Protein AF-A0A8J6IR02-F1 (afdb_monomer)

Solvent-accessible surface area (backbone atoms only — not comparable to full-atom values): 12451 Å² total; per-residue (Å²): 134,58,62,33,59,52,47,46,52,53,46,52,56,41,48,51,38,18,57,74,46,37,51,71,42,14,51,55,43,43,55,51,47,52,52,49,40,57,76,76,62,59,85,43,77,50,45,56,53,42,14,52,49,29,27,56,50,39,39,54,50,47,12,50,35,39,74,66,51,42,43,37,67,46,90,85,61,64,89,85,51,65,61,53,58,59,19,60,37,44,50,28,27,52,56,32,47,32,47,76,40,48,45,31,61,30,72,82,40,48,70,58,39,28,53,48,38,19,54,52,51,37,51,49,52,56,53,44,31,76,64,43,71,40,43,72,30,81,63,58,70,58,45,43,50,54,41,16,52,53,32,29,51,48,40,52,49,46,52,54,49,34,61,75,63,51,62,42,76,63,56,36,51,56,45,50,56,42,63,72,34,71,73,51,34,65,70,47,38,63,74,56,34,68,66,44,46,78,66,56,72,80,58,82,85,92,79,86,76,92,78,88,76,79,82,83,80,90,77,87,82,88,87,86,133

InterPro domains:
  IPR021306 Protein of unknown function DUF2878 [PF11086] (5-155)

Nearest PDB structures (foldseek):
  4xu4-assembly1_A  TM=6.824E-01  e=1.356E+00  Mycolicibacterium vanbaalenii PYR-1
  4xu6-assembly1_A  TM=6.537E-01  e=1.015E+00  Mycolicibacterium vanbaalenii PYR-1
  5tj4-assembly5_E  TM=1.989E-01  e=9.792E+00  unclassified

Structure (mmCIF, N/CA/C/O backbone):
data_AF-A0A8J6IR02-F1
#
_entry.id   AF-A0A8J6IR02-F1
#
loop_
_atom_site.group_PDB
_atom_site.id
_atom_site.type_symbol
_atom_site.label_atom_id
_atom_site.label_alt_id
_atom_site.label_comp_id
_atom_site.label_asym_id
_atom_site.label_entity_id
_atom_site.label_seq_id
_atom_site.pdbx_PDB_ins_code
_atom_site.Cartn_x
_atom_site.Cartn_y
_atom_site.Cartn_z
_atom_site.occupancy
_atom_site.B_iso_or_equiv
_atom_site.auth_seq_id
_atom_site.auth_comp_id
_atom_site.auth_asym_id
_atom_site.auth_atom_id
_atom_site.pdbx_PDB_model_num
ATOM 1 N N . MET A 1 1 ? -13.120 15.414 13.620 1.00 56.75 1 MET A N 1
ATOM 2 C CA . MET A 1 1 ? -12.897 14.574 12.420 1.00 56.75 1 MET A CA 1
ATOM 3 C C . MET A 1 1 ? -12.955 13.105 12.824 1.00 56.75 1 MET A C 1
ATOM 5 O O . MET A 1 1 ? -12.508 12.794 13.920 1.00 56.75 1 MET A O 1
ATOM 9 N N . THR A 1 2 ? -13.553 12.211 12.031 1.00 79.19 2 THR A N 1
ATOM 10 C CA . THR A 1 2 ? -13.570 10.773 12.364 1.00 79.19 2 THR A CA 1
ATOM 11 C C . THR A 1 2 ? -12.214 10.142 12.031 1.00 79.19 2 THR A C 1
ATOM 13 O O . THR A 1 2 ? -11.574 10.541 11.059 1.00 79.19 2 THR A O 1
ATOM 16 N N . LYS A 1 3 ? -11.759 9.165 12.830 1.00 80.50 3 LYS A N 1
ATOM 17 C CA . LYS A 1 3 ? -10.467 8.483 12.616 1.00 80.50 3 LYS A CA 1
ATOM 18 C C . LYS A 1 3 ? -10.290 7.899 11.200 1.00 80.50 3 LYS A C 1
ATOM 20 O O . LYS A 1 3 ? -9.205 8.072 10.651 1.00 80.50 3 LYS A O 1
ATOM 25 N N . PRO A 1 4 ? -11.314 7.283 10.567 1.00 81.00 4 PRO A N 1
ATOM 26 C CA . PRO A 1 4 ? -11.197 6.797 9.190 1.00 81.00 4 PRO A CA 1
ATOM 27 C C . PRO A 1 4 ? -10.877 7.904 8.182 1.00 81.00 4 PRO A C 1
ATOM 29 O O . PRO A 1 4 ? -10.016 7.719 7.329 1.00 81.00 4 PRO A O 1
ATOM 32 N N . LEU A 1 5 ? -11.523 9.070 8.311 1.00 80.19 5 LEU A N 1
ATOM 33 C CA . LEU A 1 5 ? -11.291 10.202 7.413 1.00 80.19 5 LEU A CA 1
ATOM 34 C C . LEU A 1 5 ? -9.893 10.798 7.617 1.00 80.19 5 LEU A C 1
ATOM 36 O O . LEU A 1 5 ? -9.198 11.067 6.644 1.00 80.19 5 LEU A O 1
ATOM 40 N N . LEU A 1 6 ? -9.452 10.945 8.872 1.00 85.38 6 LEU A N 1
ATOM 41 C CA . LEU A 1 6 ? -8.094 11.406 9.177 1.00 85.38 6 LEU A CA 1
ATOM 42 C C . LEU A 1 6 ? -7.031 10.451 8.617 1.00 85.38 6 LEU A C 1
ATOM 44 O O . LEU A 1 6 ? -6.082 10.909 7.992 1.00 85.38 6 LEU A O 1
ATOM 48 N N . SER A 1 7 ? -7.209 9.139 8.795 1.00 88.38 7 SER A N 1
ATOM 49 C CA . SER A 1 7 ? -6.309 8.115 8.246 1.00 88.38 7 SER A CA 1
ATOM 50 C C . SER A 1 7 ? -6.213 8.194 6.720 1.00 88.38 7 SER A C 1
ATOM 52 O O . SER A 1 7 ? -5.109 8.162 6.181 1.00 88.38 7 SER A O 1
ATOM 54 N N . ALA A 1 8 ? -7.345 8.379 6.034 1.00 85.12 8 ALA A N 1
ATOM 55 C CA . ALA A 1 8 ? -7.392 8.504 4.581 1.00 85.12 8 ALA A CA 1
ATOM 56 C C . ALA A 1 8 ? -6.6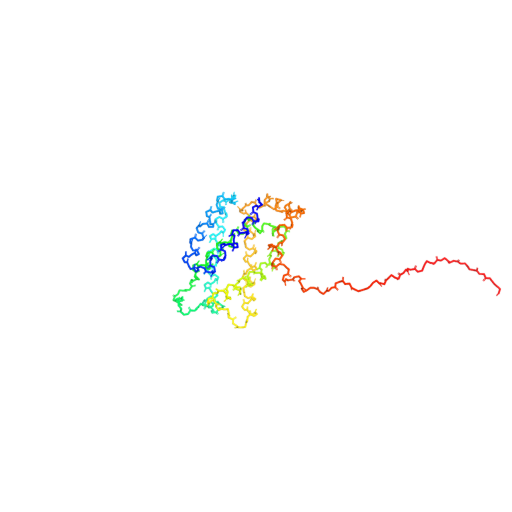98 9.783 4.073 1.00 85.12 8 ALA A C 1
ATOM 58 O O . ALA A 1 8 ? -5.899 9.718 3.141 1.00 85.12 8 ALA A O 1
ATOM 59 N N . ILE A 1 9 ? -6.939 10.931 4.720 1.00 88.12 9 ILE A N 1
ATOM 60 C CA . ILE A 1 9 ? -6.289 12.207 4.373 1.00 88.12 9 ILE A CA 1
ATOM 61 C C . ILE A 1 9 ? -4.777 12.122 4.595 1.00 88.12 9 ILE A C 1
ATOM 63 O O . ILE A 1 9 ? -4.009 12.481 3.705 1.00 88.12 9 ILE A O 1
ATOM 67 N N . LEU A 1 10 ? -4.344 11.622 5.758 1.00 91.06 10 LEU A N 1
ATOM 68 C CA . LEU A 1 10 ? -2.921 11.467 6.059 1.00 91.06 10 LEU A CA 1
ATOM 69 C C . LEU A 1 10 ? -2.240 10.549 5.046 1.00 91.06 10 LEU A C 1
ATOM 71 O O . LEU A 1 10 ? -1.149 10.873 4.589 1.00 91.06 10 LEU A O 1
ATOM 75 N N . PHE A 1 11 ? -2.882 9.436 4.673 1.00 92.19 11 PHE A N 1
ATOM 76 C CA . PHE A 1 11 ? -2.326 8.516 3.685 1.00 92.19 11 PHE A CA 1
ATOM 77 C C . PHE A 1 11 ? -2.209 9.162 2.306 1.00 92.19 11 PHE A C 1
ATOM 79 O O . PHE A 1 11 ? -1.203 8.967 1.643 1.00 92.19 11 PHE A O 1
ATOM 86 N N . GLN A 1 12 ? -3.186 9.961 1.878 1.00 92.62 12 GLN A N 1
ATOM 87 C CA . GLN A 1 12 ? -3.121 10.613 0.571 1.00 92.62 12 GLN A CA 1
ATOM 88 C C . GLN A 1 12 ? -2.021 11.678 0.500 1.00 92.62 12 GLN A C 1
ATOM 90 O O . GLN A 1 12 ? -1.307 11.747 -0.498 1.00 92.62 12 GLN A O 1
ATOM 95 N N . LEU A 1 13 ? -1.848 12.483 1.554 1.00 93.38 13 LEU A N 1
ATOM 96 C CA . LEU A 1 13 ? -0.736 13.438 1.645 1.00 93.38 13 LEU A CA 1
ATOM 97 C C . LEU A 1 13 ? 0.613 12.714 1.645 1.00 93.38 13 LEU A C 1
ATOM 99 O O . LEU A 1 13 ? 1.536 13.108 0.936 1.00 93.38 13 LEU A O 1
ATOM 103 N N . PHE A 1 14 ? 0.701 11.628 2.410 1.00 95.75 14 PHE A N 1
ATOM 104 C CA . PHE 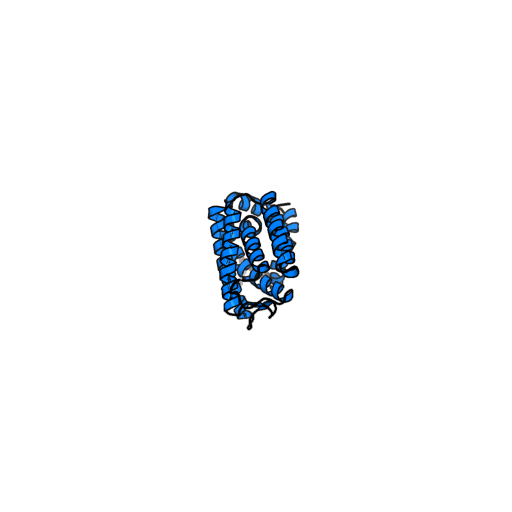A 1 14 ? 1.867 10.759 2.449 1.00 95.75 14 PHE A CA 1
ATOM 105 C C . PHE A 1 14 ? 2.161 10.127 1.079 1.00 95.75 14 PHE A C 1
ATOM 107 O O . PHE A 1 14 ? 3.308 10.135 0.643 1.00 95.75 14 PHE A O 1
ATOM 114 N N . TRP A 1 15 ? 1.134 9.668 0.361 1.00 95.62 15 TRP A N 1
ATOM 115 C CA . TRP A 1 15 ? 1.274 9.086 -0.971 1.00 95.62 15 TRP A CA 1
ATOM 116 C C . TRP A 1 15 ? 1.885 10.081 -1.956 1.00 95.62 15 TRP A C 1
ATOM 118 O O . TRP A 1 15 ? 2.858 9.750 -2.630 1.00 95.62 15 TRP A O 1
ATOM 128 N N . PHE A 1 16 ? 1.384 11.323 -1.984 1.00 93.06 16 PHE A N 1
ATOM 129 C CA . PHE A 1 16 ? 1.956 12.372 -2.832 1.00 93.06 16 PHE A CA 1
ATOM 130 C C . PHE A 1 16 ? 3.411 12.672 -2.468 1.00 93.06 16 PHE A C 1
ATOM 132 O O . PHE A 1 16 ? 4.238 12.817 -3.365 1.00 93.06 16 PHE A O 1
ATOM 139 N N . ALA A 1 17 ? 3.741 12.720 -1.175 1.00 94.94 17 ALA A N 1
ATOM 140 C CA . ALA A 1 17 ? 5.114 12.930 -0.727 1.00 94.94 17 ALA A CA 1
ATOM 141 C C . ALA A 1 17 ? 6.056 11.797 -1.175 1.00 94.94 17 ALA A C 1
ATOM 143 O O . ALA A 1 17 ? 7.180 12.075 -1.584 1.00 94.94 17 ALA A O 1
ATOM 144 N N . CYS A 1 18 ? 5.603 10.538 -1.143 1.00 92.69 18 CYS A N 1
ATOM 145 C CA . CYS A 1 18 ? 6.383 9.400 -1.629 1.00 92.69 18 CYS A CA 1
ATOM 146 C C . CYS A 1 18 ? 6.596 9.441 -3.143 1.00 92.69 18 CYS A C 1
ATOM 148 O O . CYS A 1 18 ? 7.724 9.292 -3.600 1.00 92.69 18 CYS A O 1
ATOM 150 N N . VAL A 1 19 ? 5.521 9.646 -3.907 1.00 91.00 19 VAL A N 1
ATOM 151 C CA . VAL A 1 19 ? 5.556 9.581 -5.374 1.00 91.00 19 VAL A CA 1
ATOM 152 C C . VAL A 1 19 ? 6.329 10.757 -5.966 1.00 91.00 19 VAL A C 1
ATOM 154 O O . VAL A 1 19 ? 7.148 10.558 -6.852 1.00 91.00 19 VAL A O 1
ATOM 157 N N . LEU A 1 20 ? 6.116 11.976 -5.464 1.00 92.06 20 LEU A N 1
ATOM 158 C CA . LEU A 1 20 ? 6.739 13.181 -6.025 1.00 92.06 20 LEU A CA 1
ATOM 159 C C . LEU A 1 20 ? 8.114 13.494 -5.421 1.00 92.06 20 LEU A C 1
ATOM 161 O O . LEU A 1 20 ? 8.894 14.227 -6.021 1.00 92.06 20 LEU A O 1
ATOM 165 N N . GLY A 1 21 ? 8.399 12.996 -4.216 1.00 90.75 21 GLY A N 1
ATOM 166 C CA . GLY A 1 21 ? 9.602 13.353 -3.462 1.00 90.75 21 GLY A CA 1
ATOM 167 C C . GLY A 1 21 ? 10.742 12.330 -3.522 1.00 90.75 21 GLY A C 1
ATOM 168 O O . GLY A 1 21 ? 11.836 12.613 -3.028 1.00 90.75 21 GLY A O 1
ATOM 169 N N . GLY A 1 22 ? 10.512 11.142 -4.089 1.00 89.75 22 GLY A N 1
ATOM 170 C CA . GLY A 1 22 ? 11.514 10.076 -4.168 1.00 89.75 22 GLY A CA 1
ATOM 171 C C . GLY A 1 22 ? 11.956 9.533 -2.799 1.00 89.75 22 GLY A C 1
ATOM 172 O O . GLY A 1 22 ? 11.324 9.771 -1.768 1.00 89.75 22 GLY A O 1
ATOM 173 N N . ASN A 1 23 ? 13.065 8.784 -2.772 1.00 92.31 23 ASN A N 1
ATOM 174 C CA . ASN A 1 23 ? 13.473 7.970 -1.615 1.00 92.31 23 ASN A CA 1
ATOM 175 C C . ASN A 1 23 ? 13.700 8.773 -0.316 1.00 92.31 23 ASN A C 1
ATOM 177 O O . ASN A 1 23 ? 13.251 8.360 0.754 1.00 92.31 23 ASN A O 1
ATOM 181 N N . GLN A 1 24 ? 14.382 9.921 -0.388 1.00 93.62 24 GLN A N 1
ATOM 182 C CA . GLN A 1 24 ? 14.730 10.707 0.804 1.00 93.62 24 GLN A CA 1
ATOM 183 C C . GLN A 1 24 ? 13.500 11.365 1.438 1.00 93.62 24 GLN A C 1
ATOM 185 O O . GLN A 1 24 ? 13.288 11.261 2.648 1.00 93.62 24 GLN A O 1
ATOM 190 N N . VAL A 1 25 ? 12.660 12.008 0.620 1.00 96.00 25 VAL A N 1
ATOM 191 C CA . VAL A 1 25 ? 11.425 12.644 1.095 1.00 96.00 25 VAL A CA 1
ATOM 192 C C . VAL A 1 25 ? 10.447 11.586 1.588 1.00 96.00 25 VAL A C 1
ATOM 194 O O . VAL A 1 25 ? 9.837 11.780 2.636 1.00 96.00 25 VAL A O 1
ATOM 197 N N . ALA A 1 26 ? 10.342 10.445 0.899 1.00 95.38 26 ALA A N 1
ATOM 198 C CA . ALA A 1 26 ? 9.489 9.342 1.318 1.00 95.38 26 ALA A CA 1
ATOM 199 C C . ALA A 1 26 ? 9.845 8.823 2.714 1.00 95.38 26 ALA A C 1
ATOM 201 O O . ALA A 1 26 ? 8.942 8.600 3.514 1.00 95.38 26 ALA A O 1
ATOM 202 N N . LEU A 1 27 ? 11.134 8.683 3.043 1.00 96.12 27 LEU A N 1
ATOM 203 C CA . LEU A 1 27 ? 11.565 8.273 4.382 1.00 96.12 27 LEU A CA 1
ATOM 204 C C . LEU A 1 27 ? 11.128 9.262 5.462 1.00 96.12 27 LEU A C 1
ATOM 206 O O . LEU A 1 27 ? 10.545 8.862 6.471 1.00 96.12 27 LEU A O 1
ATOM 210 N N . VAL A 1 28 ? 11.387 10.554 5.252 1.00 97.75 28 VAL A N 1
ATOM 211 C CA . VAL A 1 28 ? 10.992 11.602 6.205 1.00 97.75 28 VAL A CA 1
ATOM 212 C C . VAL A 1 28 ? 9.470 11.634 6.347 1.00 97.75 28 VAL A C 1
ATOM 214 O O . VAL A 1 28 ? 8.948 11.622 7.463 1.00 97.75 28 VAL 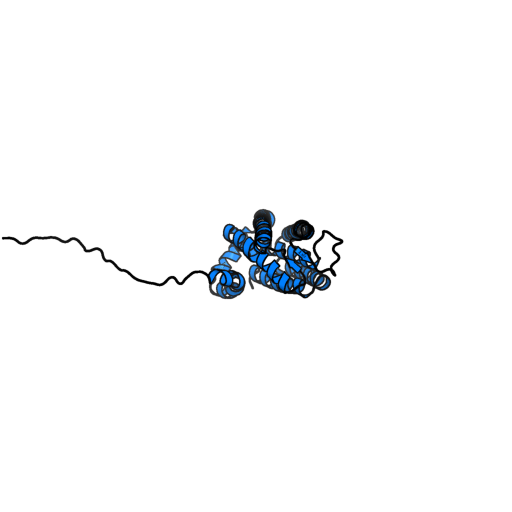A O 1
ATOM 217 N N . ALA A 1 29 ? 8.752 11.596 5.224 1.00 97.25 29 ALA A N 1
ATOM 218 C CA . ALA A 1 29 ? 7.298 11.549 5.192 1.00 97.25 29 ALA A CA 1
ATOM 219 C C . ALA A 1 29 ? 6.758 10.300 5.899 1.00 97.25 29 ALA A C 1
ATOM 221 O O . ALA A 1 29 ? 5.770 10.404 6.619 1.00 97.25 29 ALA A O 1
ATOM 222 N N . PHE A 1 30 ? 7.417 9.147 5.768 1.00 97.50 30 PHE A N 1
ATOM 223 C CA . PHE A 1 30 ? 7.016 7.901 6.414 1.00 97.50 30 PHE A CA 1
ATOM 224 C C . PHE A 1 30 ? 7.208 7.954 7.930 1.00 97.50 30 PHE A C 1
ATOM 226 O O . PHE A 1 30 ? 6.311 7.562 8.672 1.00 97.50 30 PHE A O 1
ATOM 233 N N . VAL A 1 31 ? 8.322 8.508 8.414 1.00 97.44 31 VAL A N 1
ATOM 234 C CA . VAL A 1 31 ? 8.547 8.712 9.856 1.00 97.44 31 VAL A CA 1
ATOM 235 C C . VAL A 1 31 ? 7.508 9.671 10.439 1.00 97.44 31 VAL A C 1
ATOM 237 O O . VAL A 1 31 ? 6.922 9.385 11.488 1.00 97.44 31 VAL A O 1
ATOM 240 N N . ILE A 1 32 ? 7.226 10.782 9.750 1.00 97.56 32 ILE A N 1
ATOM 241 C CA . ILE A 1 32 ? 6.174 11.727 10.149 1.00 97.56 32 ILE A CA 1
ATOM 242 C C . ILE A 1 32 ? 4.814 11.023 10.150 1.00 97.56 32 ILE A C 1
ATOM 244 O O . ILE A 1 32 ? 4.081 11.104 11.135 1.00 97.56 32 ILE A O 1
ATOM 248 N N . TYR A 1 33 ? 4.499 10.285 9.086 1.00 97.12 33 TYR A N 1
ATOM 249 C CA . TYR A 1 33 ? 3.254 9.545 8.935 1.00 97.12 33 TYR A CA 1
ATOM 250 C C . TYR A 1 33 ? 3.051 8.534 10.065 1.00 97.12 33 TYR A C 1
ATOM 252 O O . TYR A 1 33 ? 2.013 8.566 10.721 1.00 97.12 33 TYR A O 1
ATOM 260 N N . LEU A 1 34 ? 4.045 7.692 10.359 1.00 96.38 34 LEU A N 1
ATOM 261 C CA . LEU A 1 34 ? 3.977 6.721 11.451 1.00 96.38 34 LEU A CA 1
ATOM 262 C C . LEU A 1 34 ? 3.865 7.400 12.817 1.00 96.38 34 LEU A C 1
ATOM 264 O O . LEU A 1 34 ? 3.125 6.921 13.674 1.00 96.38 34 LEU A O 1
ATOM 268 N N . THR A 1 35 ? 4.540 8.533 13.022 1.00 96.56 35 THR A N 1
ATOM 269 C CA . THR A 1 35 ? 4.430 9.305 14.268 1.00 96.56 35 THR A CA 1
ATOM 270 C C . THR A 1 35 ? 3.018 9.862 14.448 1.00 96.56 35 THR A C 1
ATOM 272 O O . THR A 1 35 ? 2.450 9.775 15.539 1.00 96.56 35 THR A O 1
ATOM 275 N N . LEU A 1 36 ? 2.420 10.405 13.385 1.00 95.50 36 LEU A N 1
ATOM 276 C CA . LEU A 1 36 ? 1.041 10.892 13.397 1.00 95.50 36 LEU A CA 1
ATOM 277 C C . LEU A 1 36 ? 0.043 9.742 13.562 1.00 95.50 36 LEU A C 1
ATOM 279 O O . LEU A 1 36 ? -0.889 9.862 14.356 1.00 95.50 36 LEU A O 1
ATOM 283 N N . HIS A 1 37 ? 0.256 8.616 12.878 1.00 93.62 37 HIS A N 1
ATOM 284 C CA . HIS A 1 37 ? -0.559 7.410 13.020 1.00 93.62 37 HIS A CA 1
ATOM 285 C C . HIS A 1 37 ? -0.535 6.907 14.462 1.00 93.62 37 HIS A C 1
ATOM 287 O O . HIS A 1 37 ? -1.588 6.713 15.068 1.00 93.62 37 HIS A O 1
ATOM 293 N N . TRP A 1 38 ? 0.654 6.798 15.056 1.00 93.75 38 TRP A N 1
ATOM 294 C CA . TRP A 1 38 ? 0.830 6.384 16.443 1.00 93.75 38 TRP A CA 1
ATOM 295 C C . TRP A 1 38 ? 0.102 7.304 17.426 1.00 93.75 38 TRP A C 1
ATOM 297 O O . TRP A 1 38 ? -0.645 6.829 18.278 1.00 93.75 38 TRP A O 1
ATOM 307 N N . ARG A 1 39 ? 0.300 8.622 17.301 1.00 93.81 39 ARG A N 1
ATOM 308 C CA . ARG A 1 39 ? -0.226 9.602 18.262 1.00 93.81 39 ARG A CA 1
ATOM 309 C C . ARG A 1 39 ? -1.724 9.853 18.121 1.00 93.81 39 ARG A C 1
ATOM 311 O O . ARG A 1 39 ? -2.385 10.112 19.122 1.00 93.81 39 ARG A O 1
ATOM 318 N N . LEU A 1 40 ? -2.253 9.840 16.898 1.00 90.81 40 LEU A N 1
ATOM 319 C CA . LEU A 1 40 ? -3.609 10.326 16.614 1.00 90.81 40 LEU A CA 1
ATOM 320 C C . LEU A 1 40 ? -4.611 9.205 16.329 1.00 90.81 40 LEU A C 1
ATOM 322 O O . LEU A 1 40 ? -5.815 9.378 16.543 1.00 90.81 40 LEU A O 1
ATOM 326 N N . LEU A 1 41 ? -4.144 8.071 15.811 1.00 87.62 41 LEU A N 1
ATOM 327 C CA . LEU A 1 41 ? -5.014 7.043 15.250 1.00 87.62 41 LEU A CA 1
ATOM 328 C C . LEU A 1 41 ? -4.970 5.748 16.055 1.00 87.62 41 LEU A C 1
ATOM 330 O O . LEU A 1 41 ? -6.041 5.255 16.438 1.00 87.62 41 LEU A O 1
ATOM 334 N N . MET A 1 42 ? -3.759 5.284 16.367 1.00 87.38 42 MET A N 1
ATOM 335 C CA . MET A 1 42 ? -3.471 3.943 16.860 1.00 87.38 42 MET A CA 1
ATOM 336 C C . MET A 1 42 ? -4.297 3.558 18.089 1.00 87.38 42 MET A C 1
ATOM 338 O O . MET A 1 42 ? -4.479 4.327 19.035 1.00 87.38 42 MET A O 1
ATOM 342 N N . GLN A 1 43 ? -4.819 2.338 18.061 1.00 84.31 43 GLN A N 1
ATOM 343 C CA . GLN A 1 43 ? -5.600 1.725 19.136 1.00 84.31 43 GLN A CA 1
ATOM 344 C C . GLN A 1 43 ? -5.030 0.381 19.576 1.00 84.31 43 GLN A C 1
ATOM 346 O O . GLN A 1 43 ? -5.311 -0.063 20.688 1.00 84.31 43 GLN A O 1
ATOM 351 N N . SER A 1 44 ? -4.233 -0.267 18.727 1.00 87.19 44 SER A N 1
ATOM 352 C CA . SER A 1 44 ? -3.574 -1.530 19.035 1.00 87.19 44 SER A CA 1
ATOM 353 C C . SER A 1 44 ? -2.123 -1.514 18.568 1.00 87.19 44 SER A C 1
ATOM 355 O O . SER A 1 44 ? -1.814 -1.039 17.479 1.00 87.19 44 SER A O 1
ATOM 357 N N . SER A 1 45 ? -1.220 -2.105 19.350 1.00 89.75 45 SER A N 1
ATOM 358 C CA . SER A 1 45 ? 0.161 -2.349 18.914 1.00 89.75 45 SER A CA 1
ATOM 359 C C . SER A 1 45 ? 0.242 -3.320 17.729 1.00 89.75 45 SER A C 1
ATOM 361 O O . SER A 1 45 ? 1.197 -3.268 16.957 1.00 89.75 45 SER A O 1
ATOM 363 N N . ASN A 1 46 ? -0.787 -4.153 17.521 1.00 92.44 46 ASN A N 1
ATOM 364 C CA . ASN A 1 46 ? -0.872 -5.056 16.370 1.00 92.44 46 ASN A CA 1
ATOM 365 C C . ASN A 1 46 ? -1.011 -4.314 15.032 1.00 92.44 46 ASN A C 1
ATOM 367 O O . ASN A 1 46 ? -0.825 -4.925 13.982 1.00 92.44 46 ASN A O 1
ATOM 371 N N . GLU A 1 47 ? -1.313 -3.015 15.045 1.00 94.00 47 GLU A N 1
ATOM 372 C CA . GLU A 1 47 ? -1.305 -2.195 13.835 1.00 94.00 47 GLU A CA 1
ATOM 373 C C . GLU A 1 47 ? 0.104 -2.069 13.254 1.00 94.00 47 GLU A C 1
ATOM 375 O O . GLU A 1 47 ? 0.280 -2.236 12.051 1.00 94.00 47 GLU A O 1
ATOM 380 N N . PHE A 1 48 ? 1.123 -1.878 14.100 1.00 95.12 48 PHE A N 1
ATOM 381 C CA . PHE A 1 48 ? 2.512 -1.867 13.641 1.00 95.12 48 PHE A CA 1
ATOM 382 C C . PHE A 1 48 ? 2.947 -3.222 13.099 1.00 95.12 48 PHE A C 1
ATOM 384 O O . PHE A 1 48 ? 3.667 -3.275 12.109 1.00 95.12 48 PHE A O 1
ATOM 391 N N . LEU A 1 49 ? 2.465 -4.318 13.690 1.00 96.19 49 LEU A N 1
ATOM 392 C CA . LEU A 1 49 ? 2.718 -5.647 13.143 1.00 96.19 49 LEU A CA 1
ATOM 393 C C . LEU A 1 49 ? 2.128 -5.785 11.731 1.00 96.19 49 LEU A C 1
ATOM 395 O O . LEU A 1 49 ? 2.804 -6.296 10.844 1.00 96.19 49 LEU A O 1
ATOM 399 N N . LEU A 1 50 ? 0.908 -5.290 11.493 1.00 95.94 50 LEU A N 1
ATOM 400 C CA . LEU A 1 50 ? 0.305 -5.305 10.158 1.00 95.94 50 LEU A CA 1
ATOM 401 C C . LEU A 1 50 ? 1.080 -4.435 9.161 1.00 95.94 50 LEU A C 1
ATOM 403 O O . LEU A 1 50 ? 1.331 -4.878 8.044 1.00 95.94 50 LEU A O 1
ATOM 407 N N . ILE A 1 51 ? 1.490 -3.232 9.570 1.00 97.12 51 ILE A N 1
ATOM 408 C CA . ILE A 1 51 ? 2.318 -2.327 8.759 1.00 97.12 51 ILE A CA 1
ATOM 409 C C . ILE A 1 51 ? 3.624 -3.022 8.358 1.00 97.12 51 ILE A C 1
ATOM 411 O O . ILE A 1 51 ? 3.948 -3.079 7.174 1.00 97.12 51 ILE A O 1
ATOM 415 N N . SER A 1 52 ? 4.338 -3.621 9.314 1.00 97.31 52 SER A N 1
ATOM 416 C CA . SER A 1 52 ? 5.587 -4.341 9.049 1.00 97.31 52 SER A CA 1
ATOM 417 C C . SER A 1 52 ? 5.387 -5.547 8.130 1.00 97.31 52 SER A C 1
ATOM 419 O O . SER A 1 52 ? 6.203 -5.780 7.242 1.00 97.31 52 SER A O 1
ATOM 421 N N . LEU A 1 53 ? 4.289 -6.295 8.292 1.00 97.62 53 LEU A N 1
ATOM 422 C CA . LEU A 1 53 ? 3.949 -7.410 7.403 1.00 97.62 53 LEU A CA 1
ATOM 423 C C . LEU A 1 53 ? 3.664 -6.937 5.975 1.00 97.62 53 LEU A C 1
ATOM 425 O O . LEU A 1 53 ? 4.072 -7.606 5.028 1.00 97.62 53 LEU A O 1
ATOM 429 N N . PHE A 1 54 ? 3.004 -5.790 5.807 1.00 97.94 54 PHE A N 1
ATOM 430 C CA . PHE A 1 54 ? 2.783 -5.191 4.492 1.00 97.94 54 PHE A CA 1
ATOM 431 C C . PHE A 1 54 ? 4.089 -4.738 3.843 1.00 97.94 54 PHE A C 1
ATOM 433 O O . PHE A 1 54 ? 4.278 -5.011 2.667 1.00 97.94 54 PHE A O 1
ATOM 440 N N . ILE A 1 55 ? 5.009 -4.122 4.591 1.00 97.50 55 ILE A N 1
ATOM 441 C CA . ILE A 1 55 ? 6.335 -3.744 4.069 1.00 97.50 55 ILE A CA 1
ATOM 442 C C . ILE A 1 55 ? 7.109 -4.986 3.623 1.00 97.50 55 ILE A C 1
ATOM 444 O O . ILE A 1 55 ? 7.627 -5.018 2.511 1.00 97.50 55 ILE A O 1
ATOM 448 N N . ALA A 1 56 ? 7.160 -6.026 4.461 1.00 96.81 56 ALA A N 1
ATOM 449 C CA . ALA A 1 56 ? 7.870 -7.262 4.142 1.00 96.81 56 ALA A CA 1
ATOM 450 C C . ALA A 1 56 ? 7.263 -7.973 2.922 1.00 96.81 56 ALA A C 1
ATOM 452 O O . ALA A 1 56 ? 7.985 -8.397 2.024 1.00 96.81 56 ALA A O 1
ATOM 453 N N . THR A 1 57 ? 5.933 -8.068 2.867 1.00 96.38 57 THR A N 1
ATOM 454 C CA . THR A 1 57 ? 5.231 -8.674 1.728 1.00 96.38 57 THR A CA 1
ATOM 455 C C . THR A 1 57 ? 5.415 -7.834 0.469 1.00 96.38 57 THR A C 1
ATOM 457 O O . THR A 1 57 ? 5.676 -8.391 -0.588 1.00 96.38 57 THR A O 1
ATOM 460 N N . GLY A 1 58 ? 5.355 -6.508 0.584 1.00 95.56 58 GLY A N 1
ATOM 461 C CA . GLY A 1 58 ? 5.582 -5.578 -0.515 1.00 95.56 58 GLY A CA 1
ATOM 462 C C . GLY A 1 58 ? 6.983 -5.669 -1.098 1.00 95.56 58 GLY A C 1
ATOM 463 O O . GLY A 1 58 ? 7.129 -5.725 -2.312 1.00 95.56 58 GLY A O 1
ATOM 464 N N . ALA A 1 59 ? 8.004 -5.792 -0.247 1.00 94.88 59 ALA A N 1
ATOM 465 C CA . ALA A 1 59 ? 9.380 -6.017 -0.684 1.00 94.88 59 ALA A CA 1
ATOM 466 C C . ALA A 1 59 ? 9.514 -7.278 -1.547 1.00 94.88 59 ALA A C 1
ATOM 468 O O . ALA A 1 59 ? 10.183 -7.253 -2.576 1.00 94.88 59 ALA A O 1
ATOM 469 N N . LEU A 1 60 ? 8.850 -8.367 -1.147 1.00 94.88 60 LEU A N 1
ATOM 470 C CA . LEU A 1 60 ? 8.846 -9.617 -1.905 1.00 94.88 60 LEU A CA 1
ATOM 471 C C . LEU A 1 60 ? 8.029 -9.497 -3.195 1.00 94.88 60 LEU A C 1
ATOM 473 O O . LEU A 1 60 ? 8.494 -9.904 -4.254 1.00 94.88 60 LEU A O 1
ATOM 477 N N . VAL A 1 61 ? 6.817 -8.951 -3.109 1.00 95.62 61 VAL A N 1
ATOM 478 C CA . VAL A 1 61 ? 5.885 -8.838 -4.235 1.00 95.62 61 VAL A CA 1
ATOM 479 C C . VAL A 1 61 ? 6.442 -7.913 -5.304 1.00 95.62 61 VAL A C 1
ATOM 481 O O . VAL A 1 61 ? 6.631 -8.356 -6.434 1.00 95.62 61 VAL A O 1
ATOM 484 N N . ASP A 1 62 ? 6.746 -6.661 -4.963 1.00 93.81 62 ASP A N 1
ATOM 485 C CA . ASP A 1 62 ? 7.260 -5.710 -5.944 1.00 93.81 62 ASP A CA 1
ATOM 486 C C . ASP A 1 62 ? 8.658 -6.121 -6.404 1.00 93.81 62 ASP A C 1
ATOM 488 O O . ASP A 1 62 ? 8.957 -5.980 -7.581 1.00 93.81 62 ASP A O 1
ATOM 492 N N . GLY A 1 63 ? 9.477 -6.734 -5.543 1.00 92.19 63 GLY A N 1
ATOM 493 C CA . GLY A 1 63 ? 10.756 -7.303 -5.969 1.00 92.19 63 GLY A CA 1
ATOM 494 C C . GLY A 1 63 ? 10.605 -8.389 -7.039 1.00 92.19 63 GLY A C 1
ATOM 495 O O . GLY A 1 63 ? 11.346 -8.404 -8.020 1.00 92.19 63 GLY A O 1
ATOM 496 N N . VAL A 1 64 ? 9.597 -9.262 -6.919 1.00 93.12 64 VAL A N 1
ATOM 497 C CA . VAL A 1 64 ? 9.261 -10.242 -7.966 1.00 93.12 64 VAL A CA 1
ATOM 498 C C . VAL A 1 64 ? 8.717 -9.557 -9.219 1.00 93.12 64 VAL A C 1
ATOM 500 O O . VAL A 1 64 ? 9.093 -9.953 -10.319 1.00 93.12 64 VAL A O 1
ATOM 503 N N . LEU A 1 65 ? 7.856 -8.546 -9.087 1.00 93.69 65 LEU A N 1
ATOM 504 C CA . LEU A 1 65 ? 7.322 -7.810 -10.239 1.00 93.69 65 LEU A CA 1
ATOM 505 C C . LEU A 1 65 ? 8.429 -7.081 -11.009 1.00 93.69 65 LEU A C 1
ATOM 507 O O . LEU A 1 65 ? 8.417 -7.097 -12.237 1.00 93.69 65 LEU A O 1
ATOM 511 N N . ILE A 1 66 ? 9.407 -6.518 -10.302 1.00 91.50 66 ILE A N 1
ATOM 512 C CA . ILE A 1 66 ? 10.591 -5.870 -10.874 1.00 91.50 66 ILE A CA 1
ATOM 513 C C . ILE A 1 66 ? 11.499 -6.898 -11.540 1.00 91.50 66 ILE A C 1
ATOM 515 O O . ILE A 1 66 ? 11.879 -6.727 -12.690 1.00 91.50 66 ILE A O 1
ATOM 519 N N . ALA A 1 67 ? 11.790 -8.015 -10.870 1.00 89.75 67 ALA A N 1
ATOM 520 C CA . ALA A 1 67 ? 12.619 -9.083 -11.432 1.00 89.75 67 ALA A CA 1
ATOM 521 C C . ALA A 1 67 ? 11.993 -9.774 -12.659 1.00 89.75 67 ALA A C 1
ATOM 523 O O . ALA A 1 67 ? 12.672 -10.515 -13.368 1.00 89.75 67 ALA A O 1
ATOM 524 N N . ARG A 1 68 ? 10.688 -9.588 -12.883 1.00 91.31 68 ARG A N 1
ATOM 525 C CA . ARG A 1 68 ? 9.949 -10.064 -14.060 1.00 91.31 68 ARG A CA 1
ATOM 526 C C . ARG A 1 68 ? 9.652 -8.951 -15.064 1.00 91.31 68 ARG A C 1
ATOM 528 O O . ARG A 1 68 ? 8.843 -9.177 -15.958 1.00 91.31 68 ARG A O 1
ATOM 535 N N . ASP A 1 69 ? 10.259 -7.778 -14.885 1.00 90.12 69 ASP A N 1
ATOM 536 C CA . ASP A 1 69 ? 10.087 -6.580 -15.709 1.00 90.12 69 ASP A CA 1
ATOM 537 C C . ASP A 1 69 ? 8.628 -6.107 -15.841 1.00 90.12 69 ASP A C 1
ATOM 539 O O . ASP A 1 69 ? 8.308 -5.332 -16.735 1.00 90.12 69 ASP A O 1
ATOM 543 N N . VAL A 1 70 ? 7.727 -6.528 -14.940 1.00 92.50 70 VAL A N 1
ATOM 544 C CA . VAL A 1 70 ? 6.330 -6.053 -14.898 1.00 92.50 70 VAL A CA 1
ATOM 545 C C . VAL A 1 70 ? 6.285 -4.587 -14.462 1.00 92.50 70 VAL A C 1
ATOM 547 O O . VAL A 1 70 ? 5.465 -3.812 -14.960 1.00 92.50 70 VAL A O 1
ATOM 550 N N . ILE A 1 71 ? 7.174 -4.215 -13.537 1.00 91.25 71 ILE A N 1
ATOM 551 C CA . ILE A 1 71 ? 7.425 -2.838 -13.107 1.00 91.25 71 ILE A CA 1
ATOM 552 C C . ILE A 1 71 ? 8.897 -2.534 -13.384 1.00 91.25 71 ILE A C 1
ATOM 554 O O . ILE A 1 71 ? 9.781 -3.121 -12.767 1.00 91.25 71 ILE A O 1
ATOM 558 N N . GLY A 1 72 ? 9.150 -1.611 -14.303 1.00 87.50 72 GLY A N 1
ATOM 559 C CA . GLY A 1 72 ? 10.478 -1.126 -14.652 1.00 87.50 72 GLY A CA 1
ATOM 560 C C . GLY A 1 72 ? 10.788 0.217 -13.997 1.00 87.50 72 GLY A C 1
ATOM 561 O O . GLY A 1 72 ? 9.903 1.049 -13.795 1.00 87.50 72 GLY A O 1
ATOM 562 N N . PHE A 1 73 ? 12.067 0.437 -13.716 1.00 83.06 73 PHE A N 1
ATOM 563 C CA . PHE A 1 73 ? 12.611 1.719 -13.274 1.00 83.06 73 PHE A CA 1
ATOM 564 C C . PHE A 1 73 ? 13.651 2.194 -14.290 1.00 83.06 73 PHE A C 1
ATOM 566 O O . PHE A 1 73 ? 14.347 1.375 -14.896 1.00 83.06 73 PHE A O 1
ATOM 573 N N . GLY A 1 74 ? 13.742 3.509 -14.507 1.00 69.06 74 GLY A N 1
ATOM 574 C CA . GLY A 1 74 ? 14.741 4.096 -15.402 1.00 69.06 74 GLY A CA 1
ATOM 575 C C . GLY A 1 74 ? 16.185 3.738 -15.014 1.00 69.06 74 GLY A C 1
ATOM 576 O O . GLY A 1 74 ? 16.473 3.402 -13.866 1.00 69.06 74 GLY A O 1
ATOM 577 N N . ALA A 1 75 ? 17.111 3.852 -15.975 1.00 56.97 75 ALA A N 1
ATOM 578 C CA . ALA A 1 75 ? 18.515 3.420 -15.862 1.00 56.97 75 ALA A CA 1
ATOM 579 C C . ALA A 1 75 ? 19.314 4.032 -14.685 1.00 56.97 75 ALA A C 1
ATOM 581 O O . ALA A 1 75 ? 20.394 3.547 -14.350 1.00 56.97 75 ALA A O 1
ATOM 582 N N . THR A 1 76 ? 18.806 5.098 -14.067 1.00 53.31 76 THR A N 1
ATOM 583 C CA . THR A 1 76 ? 19.406 5.820 -12.937 1.00 53.31 76 THR A CA 1
ATOM 584 C C . THR A 1 76 ? 19.161 5.164 -11.575 1.00 53.31 76 THR A C 1
ATOM 586 O O . THR A 1 76 ? 19.980 5.335 -10.673 1.00 53.31 76 THR A O 1
ATOM 589 N N . GLU A 1 77 ? 18.093 4.382 -11.409 1.00 57.94 77 GLU A N 1
ATOM 590 C CA . GLU A 1 77 ? 17.828 3.613 -10.187 1.00 57.94 77 GLU A CA 1
ATOM 591 C C . GLU A 1 77 ? 18.388 2.202 -10.405 1.00 57.94 77 GLU A C 1
ATOM 593 O O . GLU A 1 77 ? 17.727 1.328 -10.957 1.00 57.94 77 GLU A O 1
ATOM 598 N N . SER A 1 78 ? 19.668 2.021 -10.062 1.00 46.47 78 SER A N 1
ATOM 599 C CA . SER A 1 78 ? 20.480 0.818 -10.297 1.00 46.47 78 SER A CA 1
ATOM 600 C C . SER A 1 78 ? 19.675 -0.491 -10.355 1.00 46.47 78 SER A C 1
ATOM 602 O O . SER A 1 78 ? 19.136 -0.919 -9.344 1.00 46.47 78 SER A O 1
ATOM 604 N N . GLN A 1 79 ? 19.688 -1.191 -11.493 1.00 51.12 79 GLN A N 1
ATOM 605 C CA . GLN A 1 79 ? 19.093 -2.531 -11.684 1.00 51.12 79 GLN A CA 1
ATOM 606 C C . GLN A 1 79 ? 19.780 -3.653 -10.867 1.00 5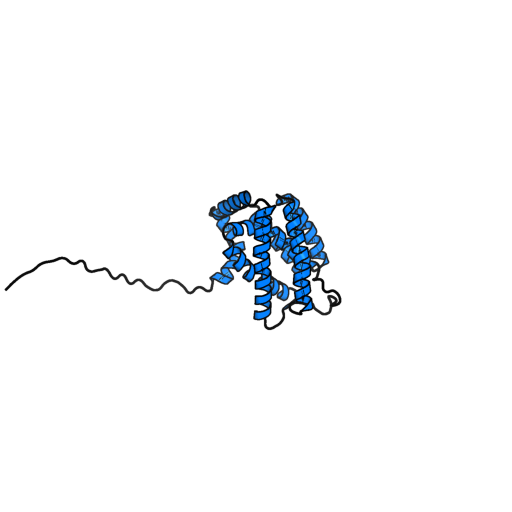1.12 79 GLN A C 1
ATOM 608 O O . GLN A 1 79 ? 19.501 -4.834 -11.052 1.00 51.12 79 GLN A O 1
ATOM 613 N N . PHE A 1 80 ? 20.718 -3.307 -9.980 1.00 49.62 80 PHE A N 1
ATOM 614 C CA . PHE A 1 80 ? 21.563 -4.259 -9.255 1.00 49.62 80 PHE A CA 1
ATOM 615 C C . PHE A 1 80 ? 20.901 -4.881 -8.019 1.00 49.62 80 PHE A C 1
ATOM 617 O O . PHE A 1 80 ? 21.464 -5.801 -7.428 1.00 49.62 80 PHE A O 1
ATOM 624 N N . TRP A 1 81 ? 19.719 -4.413 -7.616 1.00 54.53 81 TRP A N 1
ATOM 625 C CA . TRP A 1 81 ? 19.034 -4.893 -6.420 1.00 54.53 81 TRP A CA 1
ATOM 626 C C . TRP A 1 81 ? 17.597 -5.300 -6.763 1.00 54.53 81 TRP A C 1
ATOM 628 O O . TRP A 1 81 ? 16.819 -4.527 -7.301 1.00 54.53 81 TRP A O 1
ATOM 638 N N . VAL A 1 82 ? 17.242 -6.543 -6.427 1.00 64.94 82 VAL A N 1
ATOM 639 C CA . VAL A 1 82 ? 15.892 -7.133 -6.590 1.00 64.94 82 VAL A CA 1
ATOM 640 C C . VAL A 1 82 ? 14.856 -6.474 -5.662 1.00 64.94 82 VAL A C 1
ATOM 642 O O . VAL A 1 82 ? 13.687 -6.835 -5.645 1.00 64.94 82 VAL A O 1
ATOM 645 N N . LEU A 1 83 ? 15.275 -5.525 -4.836 1.00 80.50 83 LEU A N 1
ATOM 646 C CA . LEU A 1 83 ? 14.426 -4.876 -3.853 1.00 80.50 83 LEU A CA 1
ATOM 647 C C . LEU A 1 83 ? 13.808 -3.606 -4.481 1.00 80.50 83 LEU A C 1
ATOM 649 O O . LEU A 1 83 ? 14.478 -2.899 -5.229 1.00 80.50 83 LEU A O 1
ATOM 653 N N . PRO A 1 84 ? 12.527 -3.315 -4.209 1.00 87.56 84 PRO A N 1
ATOM 654 C CA . PRO A 1 84 ? 11.847 -2.135 -4.740 1.00 87.56 84 PRO A CA 1
ATOM 655 C C . PRO A 1 84 ? 12.322 -0.849 -4.052 1.00 87.56 84 PRO A C 1
ATOM 657 O O . PRO A 1 84 ? 12.619 -0.895 -2.852 1.00 87.56 84 PRO A O 1
ATOM 660 N N . PRO A 1 85 ? 12.322 0.308 -4.754 1.00 90.38 85 PRO A N 1
ATOM 661 C CA . PRO A 1 85 ? 12.765 1.588 -4.207 1.00 90.38 85 PRO A CA 1
ATOM 662 C C . PRO A 1 85 ? 12.067 1.915 -2.896 1.00 90.38 85 PRO A C 1
ATOM 664 O O . PRO A 1 85 ? 10.905 1.581 -2.654 1.00 90.38 85 PRO A O 1
ATOM 667 N N . LEU A 1 86 ? 12.803 2.601 -2.032 1.00 92.25 86 LEU A N 1
ATOM 668 C CA . LEU A 1 86 ? 12.387 2.838 -0.660 1.00 92.25 86 LEU A CA 1
ATOM 669 C C . LEU A 1 86 ? 11.077 3.621 -0.578 1.00 92.25 86 LEU A C 1
ATOM 671 O O . LEU A 1 86 ? 10.251 3.339 0.287 1.00 92.25 86 LEU A O 1
ATOM 675 N N . TRP A 1 87 ? 10.845 4.547 -1.510 1.00 94.12 87 TRP A N 1
ATOM 676 C CA . TRP A 1 87 ? 9.576 5.266 -1.585 1.00 94.12 87 TRP A CA 1
ATOM 677 C C . TRP A 1 87 ? 8.379 4.334 -1.816 1.00 94.12 87 TRP A C 1
ATOM 679 O O . TRP A 1 87 ? 7.326 4.542 -1.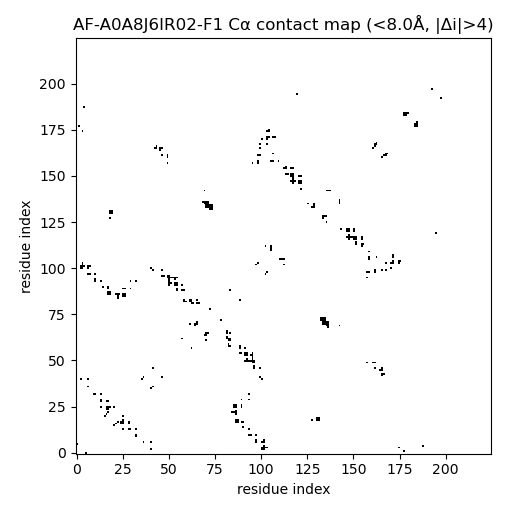213 1.00 94.12 87 TRP A O 1
ATOM 689 N N . LEU A 1 88 ? 8.547 3.274 -2.611 1.00 93.00 88 LEU A N 1
ATOM 690 C CA . LEU A 1 88 ? 7.506 2.287 -2.886 1.00 93.00 88 LEU A CA 1
ATOM 691 C C . LEU A 1 88 ? 7.285 1.367 -1.674 1.00 93.00 88 LEU A C 1
ATOM 693 O O . LEU A 1 88 ? 6.145 1.108 -1.291 1.00 93.00 88 LEU A O 1
ATOM 697 N N . LEU A 1 89 ? 8.355 0.967 -0.979 1.00 94.94 89 LEU A N 1
ATOM 698 C CA . LEU A 1 89 ? 8.255 0.236 0.295 1.00 94.94 89 LEU A CA 1
ATOM 699 C C . LEU A 1 89 ? 7.516 1.032 1.378 1.00 94.94 89 LEU A C 1
ATOM 701 O O . LEU A 1 89 ? 6.697 0.481 2.119 1.00 94.94 89 LEU A O 1
ATOM 705 N N . CYS A 1 90 ? 7.768 2.337 1.465 1.00 96.44 90 CYS A N 1
ATOM 706 C CA . CYS A 1 90 ? 7.054 3.229 2.373 1.00 96.44 90 CYS A CA 1
ATOM 707 C C . CYS A 1 90 ? 5.543 3.245 2.068 1.00 96.44 90 CYS A C 1
ATOM 709 O O . CYS A 1 90 ? 4.730 3.194 2.998 1.00 96.44 90 CYS A O 1
ATOM 711 N N . LEU A 1 91 ? 5.148 3.235 0.787 1.00 95.94 91 LEU A N 1
ATOM 712 C CA . LEU A 1 91 ? 3.740 3.148 0.381 1.00 95.94 91 LEU A CA 1
ATOM 713 C C . LEU A 1 91 ? 3.074 1.844 0.837 1.00 95.94 91 LEU A C 1
ATOM 715 O O . LEU A 1 91 ? 1.932 1.892 1.298 1.00 95.94 91 LEU A O 1
ATOM 719 N N . TRP A 1 92 ? 3.778 0.707 0.799 1.00 97.50 92 TRP A N 1
ATOM 720 C CA . TRP A 1 92 ? 3.276 -0.555 1.361 1.00 97.50 92 TRP A CA 1
ATOM 721 C C . TRP A 1 92 ? 2.978 -0.444 2.856 1.00 97.50 92 TRP A C 1
ATOM 723 O O . TRP A 1 92 ? 1.910 -0.863 3.309 1.00 97.50 92 TRP A O 1
ATOM 733 N N . GLY A 1 93 ? 3.875 0.183 3.622 1.00 96.94 93 GLY A N 1
ATOM 734 C CA . GLY A 1 93 ? 3.645 0.451 5.042 1.00 96.94 93 GLY A CA 1
ATOM 735 C C . GLY A 1 93 ? 2.410 1.324 5.280 1.00 96.94 93 GLY A C 1
ATOM 736 O O . GLY A 1 93 ? 1.560 0.993 6.112 1.00 96.94 93 GLY A O 1
ATOM 737 N N . GLY A 1 94 ? 2.261 2.399 4.502 1.00 95.56 94 GLY A N 1
ATOM 738 C CA . GLY A 1 94 ? 1.065 3.242 4.529 1.00 95.56 94 GLY A CA 1
ATOM 739 C C . GLY A 1 94 ? -0.209 2.455 4.207 1.00 95.56 94 GLY A C 1
ATOM 740 O O . GLY A 1 94 ? -1.193 2.559 4.940 1.00 95.56 94 GLY A O 1
ATOM 741 N N . ALA A 1 95 ? -0.182 1.602 3.181 1.00 95.19 95 ALA A N 1
ATOM 742 C CA . ALA A 1 95 ? -1.320 0.773 2.794 1.00 95.19 95 ALA A CA 1
ATOM 743 C C . ALA A 1 95 ? -1.745 -0.192 3.914 1.00 95.19 95 ALA A C 1
ATOM 745 O O . ALA A 1 95 ? -2.937 -0.317 4.199 1.00 95.19 95 ALA A O 1
ATOM 746 N N . GLY A 1 96 ? -0.788 -0.813 4.613 1.00 95.69 96 GLY A N 1
ATOM 747 C CA . GLY A 1 96 ? -1.068 -1.682 5.760 1.00 95.69 96 GLY A CA 1
ATOM 748 C C . GLY A 1 96 ? -1.812 -0.964 6.891 1.00 95.69 96 GLY A C 1
ATOM 749 O O . GLY A 1 96 ? -2.728 -1.526 7.495 1.00 95.69 96 GLY A O 1
ATOM 750 N N . SER A 1 97 ? -1.491 0.308 7.137 1.00 94.31 97 SER A N 1
ATOM 751 C CA . SER A 1 97 ? -2.138 1.107 8.186 1.00 94.31 97 SER A CA 1
ATOM 752 C C . SER A 1 97 ? -3.605 1.464 7.880 1.00 94.31 97 SER A C 1
ATOM 754 O O . SER A 1 97 ? -4.409 1.640 8.802 1.00 94.31 97 SER A O 1
ATOM 756 N N . LEU A 1 98 ? -3.999 1.509 6.597 1.00 91.38 98 LEU A N 1
ATOM 757 C CA . LEU A 1 98 ? -5.371 1.832 6.183 1.00 91.38 98 LEU A CA 1
ATOM 758 C C . LEU A 1 98 ? -6.381 0.803 6.695 1.00 91.38 98 LEU A C 1
ATOM 760 O O . LEU A 1 98 ? -7.524 1.157 6.999 1.00 91.38 98 LEU A O 1
ATOM 764 N N . PHE A 1 99 ? -5.963 -0.457 6.841 1.00 90.94 99 PHE A N 1
ATOM 765 C CA . PHE A 1 99 ? -6.805 -1.521 7.383 1.00 90.94 99 PHE A CA 1
ATOM 766 C C . PHE A 1 99 ? -7.245 -1.244 8.816 1.00 90.94 99 PHE A C 1
ATOM 768 O O . PHE A 1 99 ? -8.342 -1.659 9.183 1.00 90.94 99 PHE A O 1
ATOM 775 N N . SER A 1 100 ? -6.456 -0.510 9.603 1.00 89.12 100 SER A N 1
ATOM 776 C CA . SER A 1 100 ? -6.776 -0.186 10.995 1.00 89.12 100 SER A CA 1
ATOM 777 C C . SER A 1 100 ? -7.947 0.782 11.130 1.00 89.12 100 SER A C 1
ATOM 779 O O . SER A 1 100 ? -8.708 0.674 12.088 1.00 89.12 100 SER A O 1
ATOM 781 N N . HIS A 1 101 ? -8.128 1.717 10.188 1.00 84.25 101 HIS A N 1
ATOM 782 C CA . HIS A 1 101 ? -9.125 2.787 10.330 1.00 84.25 101 HIS A CA 1
ATOM 783 C C . HIS A 1 101 ? -9.900 3.085 9.046 1.00 84.25 101 HIS A C 1
ATOM 785 O O . HIS A 1 101 ? -11.128 2.992 9.044 1.00 84.25 101 HIS A O 1
ATOM 791 N N . ALA A 1 102 ? -9.213 3.447 7.961 1.00 85.44 102 ALA A N 1
ATOM 792 C CA . ALA A 1 102 ? -9.848 3.887 6.719 1.00 85.44 102 ALA A CA 1
ATOM 793 C C . ALA A 1 102 ? -10.675 2.781 6.037 1.00 85.44 102 ALA A C 1
ATOM 795 O O . ALA A 1 102 ? -11.736 3.063 5.484 1.00 85.44 102 ALA A O 1
ATOM 796 N N . LEU A 1 103 ? -10.232 1.522 6.120 1.00 86.00 103 LEU A N 1
ATOM 797 C CA . LEU A 1 103 ? -10.854 0.369 5.453 1.00 86.00 103 LEU A CA 1
ATOM 798 C C . LEU A 1 103 ? -11.692 -0.513 6.388 1.00 86.00 103 LEU A C 1
ATOM 800 O O . LEU A 1 103 ? -12.144 -1.587 5.995 1.00 86.00 103 LEU A O 1
ATOM 804 N N . VAL A 1 104 ? -11.965 -0.064 7.615 1.00 84.62 104 VAL A N 1
ATOM 805 C CA . VAL A 1 104 ? -12.745 -0.842 8.597 1.00 84.62 104 VAL A CA 1
ATOM 806 C C . VAL A 1 104 ? -14.160 -1.167 8.099 1.00 84.62 104 VAL A C 1
ATOM 808 O O . VAL A 1 104 ? -14.720 -2.211 8.441 1.00 84.62 104 VAL A O 1
ATOM 811 N N . TRP A 1 105 ? -14.752 -0.306 7.266 1.00 78.38 105 TRP A N 1
ATOM 812 C CA . TRP A 1 105 ? -16.055 -0.561 6.639 1.00 78.38 105 TRP A CA 1
ATOM 813 C C . TRP A 1 105 ? -16.064 -1.850 5.804 1.00 78.38 105 TRP A C 1
ATOM 815 O O . TRP A 1 105 ? -17.103 -2.505 5.688 1.00 78.38 105 TRP A O 1
ATOM 825 N N . GLY A 1 106 ? -14.900 -2.258 5.295 1.00 78.62 106 GLY A N 1
ATOM 826 C CA . GLY A 1 106 ? -14.706 -3.492 4.548 1.00 78.62 106 GLY A CA 1
ATOM 827 C C . GLY A 1 106 ? -14.901 -4.759 5.380 1.00 78.62 106 GLY A C 1
ATOM 828 O O . GLY A 1 106 ? -15.044 -5.834 4.812 1.00 78.62 106 GLY A O 1
ATOM 829 N N . GLN A 1 107 ? -14.996 -4.669 6.712 1.00 83.06 107 GLN A N 1
ATOM 830 C CA . GLN A 1 107 ? -15.431 -5.810 7.527 1.00 83.06 107 GLN A CA 1
ATOM 831 C C . GLN A 1 107 ? -16.920 -6.114 7.363 1.00 83.06 107 GLN A C 1
ATOM 833 O O . GLN A 1 107 ? -17.306 -7.279 7.370 1.00 83.06 107 GLN A O 1
ATOM 838 N N . LYS A 1 108 ? -17.756 -5.080 7.190 1.00 78.94 108 LYS A N 1
ATOM 839 C CA . LYS A 1 108 ? -19.197 -5.248 6.946 1.00 78.94 108 LYS A CA 1
ATOM 840 C C . LYS A 1 108 ? -19.471 -5.668 5.498 1.00 78.94 108 LYS A C 1
ATOM 842 O O . LYS A 1 108 ? -20.386 -6.446 5.259 1.00 78.94 108 LYS A O 1
ATOM 847 N N . TRP A 1 109 ? -18.667 -5.180 4.549 1.00 81.00 109 TRP A N 1
ATOM 848 C CA . TRP A 1 109 ? -18.839 -5.419 3.110 1.00 81.00 109 TRP A CA 1
ATOM 849 C C . TRP A 1 109 ? -17.542 -5.952 2.470 1.00 81.00 109 TRP A C 1
ATOM 851 O O . TRP A 1 109 ? -16.916 -5.250 1.673 1.00 81.00 109 TRP A O 1
ATOM 861 N N . PRO A 1 110 ? -17.114 -7.185 2.801 1.00 86.81 110 PRO A N 1
ATOM 862 C CA . PRO A 1 110 ? -15.809 -7.709 2.389 1.00 86.81 110 PRO A CA 1
ATOM 863 C C . PRO A 1 110 ? -15.659 -7.801 0.872 1.00 86.81 110 PRO A C 1
ATOM 865 O O . PRO A 1 110 ? -14.630 -7.407 0.340 1.00 86.81 110 PRO A O 1
ATOM 868 N N . TRP A 1 111 ? -16.703 -8.228 0.160 1.00 88.00 111 TRP A N 1
ATOM 869 C CA . TRP A 1 111 ? -16.673 -8.327 -1.301 1.00 88.00 111 TRP A CA 1
ATOM 870 C C . TRP A 1 111 ? -16.435 -6.979 -1.983 1.00 88.00 111 TRP A C 1
ATOM 872 O O . TRP A 1 111 ? -15.685 -6.905 -2.951 1.00 88.00 111 TRP A O 1
ATOM 882 N N . VAL A 1 112 ? -17.021 -5.904 -1.445 1.00 86.19 112 VAL A N 1
ATOM 883 C CA . VAL A 1 112 ? -16.809 -4.548 -1.966 1.00 86.19 112 VAL A CA 1
ATOM 884 C C . VAL A 1 112 ? -15.372 -4.106 -1.714 1.00 86.19 112 VAL A C 1
ATOM 886 O O . VAL A 1 112 ? -14.753 -3.571 -2.621 1.00 86.19 112 VAL A O 1
ATOM 889 N N . LEU A 1 113 ? -14.816 -4.372 -0.526 1.00 87.62 113 LEU A N 1
ATOM 890 C CA . LEU A 1 113 ? -13.411 -4.074 -0.227 1.00 87.62 113 LEU A CA 1
ATOM 891 C C . LEU A 1 113 ? -12.463 -4.791 -1.196 1.00 87.62 113 LEU A C 1
ATOM 893 O O . LEU A 1 113 ? -11.533 -4.177 -1.708 1.00 87.62 113 LEU A O 1
ATOM 897 N N . TYR A 1 114 ? -12.699 -6.079 -1.442 1.00 92.50 114 TYR A N 1
ATOM 898 C CA . TYR A 1 114 ? -11.842 -6.905 -2.289 1.00 92.50 114 TYR A CA 1
ATOM 899 C C . TYR A 1 114 ? -11.831 -6.418 -3.735 1.00 92.50 114 TYR A C 1
ATOM 901 O O . TYR A 1 114 ? -10.762 -6.190 -4.292 1.00 92.50 114 TYR A O 1
ATOM 909 N N . LEU A 1 115 ? -13.017 -6.223 -4.319 1.00 91.12 115 LEU A N 1
ATOM 910 C CA . LEU A 1 115 ? -13.151 -5.768 -5.701 1.00 91.12 115 LEU A CA 1
ATOM 911 C C . LEU A 1 115 ? -12.684 -4.323 -5.863 1.00 91.12 115 LEU A C 1
ATOM 913 O O . LEU A 1 115 ? -11.986 -4.018 -6.824 1.00 91.12 115 LEU A O 1
ATOM 917 N N . ALA A 1 116 ? -13.018 -3.448 -4.909 1.00 85.94 116 ALA A N 1
ATOM 918 C CA . ALA A 1 116 ? -12.543 -2.073 -4.933 1.00 85.94 116 ALA A CA 1
ATOM 919 C C . ALA A 1 116 ? -11.017 -2.038 -4.859 1.00 85.94 116 ALA A C 1
ATOM 921 O O . ALA A 1 116 ? -10.410 -1.428 -5.719 1.00 85.94 116 ALA A O 1
ATOM 922 N N . GLY A 1 117 ? -10.385 -2.734 -3.912 1.00 89.00 117 GLY A N 1
ATOM 923 C CA . GLY A 1 117 ? -8.926 -2.757 -3.806 1.00 89.00 117 GLY A CA 1
ATOM 924 C C . GLY A 1 117 ? -8.232 -3.361 -5.026 1.00 89.00 117 GLY A C 1
ATOM 925 O O . GLY A 1 117 ? -7.265 -2.795 -5.525 1.00 89.00 117 GLY A O 1
ATOM 926 N N . ALA A 1 118 ? -8.766 -4.461 -5.561 1.00 91.81 118 ALA A N 1
ATOM 927 C CA . ALA A 1 118 ? -8.245 -5.077 -6.778 1.00 91.81 118 ALA A CA 1
ATOM 928 C C . ALA A 1 118 ? -8.344 -4.153 -8.006 1.00 91.81 118 ALA A C 1
ATOM 930 O O . ALA A 1 118 ? -7.532 -4.279 -8.910 1.00 91.81 118 ALA A O 1
ATOM 931 N N . ALA A 1 119 ? -9.300 -3.221 -8.049 1.00 89.12 119 ALA A N 1
ATOM 932 C CA . ALA A 1 119 ? -9.437 -2.274 -9.155 1.00 89.12 119 ALA A CA 1
ATOM 933 C C . ALA A 1 119 ? -8.684 -0.953 -8.912 1.00 89.12 119 ALA A C 1
ATOM 935 O O . ALA A 1 119 ? -7.982 -0.440 -9.787 1.00 89.12 119 ALA A O 1
ATOM 936 N N . THR A 1 120 ? -8.818 -0.376 -7.720 1.00 85.69 120 THR A N 1
ATOM 937 C CA . THR A 1 120 ? -8.308 0.962 -7.411 1.00 85.69 120 THR A CA 1
ATOM 938 C C . THR A 1 120 ? -6.817 0.960 -7.131 1.00 85.69 120 THR A C 1
ATOM 940 O O . THR A 1 120 ? -6.121 1.900 -7.508 1.00 85.69 120 THR A O 1
ATOM 943 N N . THR A 1 121 ? -6.273 -0.090 -6.520 1.00 90.69 121 THR A N 1
ATOM 944 C CA . THR A 1 121 ? -4.845 -0.085 -6.215 1.00 90.69 121 THR A CA 1
ATOM 945 C C . THR A 1 121 ? -3.971 -0.192 -7.470 1.00 90.69 121 THR A C 1
ATOM 947 O O . THR A 1 121 ? -3.067 0.630 -7.592 1.00 90.69 121 THR A O 1
ATOM 950 N N . PRO A 1 122 ? -4.259 -1.049 -8.471 1.00 92.69 122 PRO A N 1
ATOM 951 C CA . PRO A 1 122 ? -3.531 -1.016 -9.745 1.00 92.69 122 PRO A CA 1
ATOM 952 C C . PRO A 1 122 ? -3.626 0.329 -10.475 1.00 92.69 122 PRO A C 1
ATOM 954 O O . PRO A 1 122 ? -2.643 0.797 -11.038 1.00 92.69 122 PRO A O 1
ATOM 957 N N . LEU A 1 123 ? -4.775 1.010 -10.413 1.00 89.00 123 LEU A N 1
ATOM 958 C CA . LEU A 1 123 ? -4.910 2.370 -10.947 1.00 89.00 123 LEU A CA 1
ATOM 959 C C . LEU A 1 123 ? -3.978 3.369 -10.236 1.00 89.00 123 LEU A C 1
ATOM 961 O O . LEU A 1 123 ? -3.480 4.291 -10.877 1.00 89.00 123 LEU A O 1
ATOM 965 N N . SER A 1 124 ? -3.695 3.175 -8.944 1.00 89.62 124 SER A N 1
ATOM 966 C CA . SER A 1 124 ? -2.702 3.970 -8.208 1.00 89.62 124 SER A CA 1
ATOM 967 C C . SER A 1 124 ? -1.278 3.730 -8.722 1.00 89.62 124 SER A C 1
ATOM 969 O O . SER A 1 124 ? -0.524 4.688 -8.875 1.00 89.62 124 SER A O 1
ATOM 971 N N . TYR A 1 125 ? -0.928 2.488 -9.087 1.00 90.88 125 TYR A N 1
ATOM 972 C CA . TYR A 1 125 ? 0.350 2.185 -9.750 1.00 90.88 125 TYR A CA 1
ATOM 973 C C . TYR A 1 125 ? 0.446 2.886 -11.110 1.00 90.88 125 TYR A C 1
ATOM 975 O O . TYR A 1 125 ? 1.459 3.516 -11.397 1.00 90.88 125 TYR A O 1
ATOM 983 N N . LEU A 1 126 ? -0.622 2.858 -11.916 1.00 90.50 126 LEU A N 1
ATOM 984 C CA . LEU A 1 126 ? -0.660 3.578 -13.196 1.00 90.50 126 LEU A CA 1
ATOM 985 C C . LEU A 1 126 ? -0.561 5.100 -13.013 1.00 90.50 126 LEU A C 1
ATOM 987 O O . LEU A 1 126 ? 0.093 5.776 -13.803 1.00 90.50 126 LEU A O 1
ATOM 991 N N . ALA A 1 127 ? -1.201 5.657 -11.982 1.00 88.88 127 ALA A N 1
ATOM 992 C CA . ALA A 1 127 ? -1.089 7.076 -11.656 1.00 88.88 127 ALA A CA 1
ATOM 993 C C . ALA A 1 127 ? 0.336 7.441 -11.214 1.00 88.88 127 ALA A C 1
ATOM 995 O O . ALA A 1 127 ? 0.876 8.438 -11.682 1.00 88.88 127 ALA A O 1
ATOM 996 N N . GLY A 1 128 ? 0.961 6.615 -10.371 1.00 87.44 128 GLY A N 1
ATOM 997 C CA . GLY A 1 128 ? 2.361 6.765 -9.976 1.00 87.44 128 GLY A CA 1
ATOM 998 C C . GLY A 1 128 ? 3.307 6.707 -11.174 1.00 87.44 128 GLY A C 1
ATOM 999 O O . GLY A 1 128 ? 4.159 7.578 -11.309 1.00 87.44 128 GLY A O 1
ATOM 1000 N N . ALA A 1 129 ? 3.094 5.765 -12.097 1.00 89.44 129 ALA A N 1
ATOM 1001 C CA . ALA A 1 129 ? 3.871 5.632 -13.331 1.00 89.44 129 ALA A CA 1
ATOM 1002 C C . ALA A 1 129 ? 3.780 6.859 -14.254 1.00 89.44 129 ALA A C 1
ATOM 1004 O O . ALA A 1 129 ? 4.714 7.155 -14.981 1.00 89.44 129 ALA A O 1
ATOM 1005 N N . LYS A 1 130 ? 2.684 7.626 -14.206 1.00 89.38 130 LYS A N 1
ATOM 1006 C CA . LYS A 1 130 ? 2.573 8.899 -14.945 1.00 89.38 130 LYS A CA 1
ATOM 1007 C C . LYS A 1 130 ? 3.295 10.069 -14.277 1.00 89.38 130 LYS A C 1
ATOM 1009 O O . LYS A 1 130 ? 3.527 11.083 -14.926 1.00 89.38 130 LYS A O 1
ATOM 1014 N N . LEU A 1 131 ? 3.561 9.968 -12.978 1.00 86.38 131 LEU A N 1
ATOM 1015 C CA . LEU A 1 131 ? 4.152 11.029 -12.157 1.00 86.38 131 LEU A CA 1
ATOM 1016 C C . LEU A 1 131 ? 5.636 10.783 -11.854 1.00 86.38 131 LEU A C 1
ATOM 1018 O O . LEU A 1 131 ? 6.261 11.602 -11.187 1.00 86.38 131 LEU A O 1
ATOM 1022 N N . THR A 1 132 ? 6.178 9.653 -12.301 1.00 87.69 132 THR A N 1
ATOM 1023 C CA . THR A 1 132 ? 7.536 9.175 -12.018 1.00 87.69 132 THR A CA 1
ATOM 1024 C C . THR A 1 132 ? 8.110 8.503 -13.262 1.00 87.69 132 THR A C 1
ATOM 1026 O O . THR A 1 132 ? 7.394 8.298 -14.236 1.00 87.69 132 THR A O 1
ATOM 1029 N N . ASP A 1 133 ? 9.376 8.092 -13.216 1.00 86.50 133 ASP A N 1
ATOM 1030 C CA . ASP A 1 133 ? 10.025 7.340 -14.302 1.00 86.50 133 ASP A CA 1
ATOM 1031 C C . ASP A 1 133 ? 9.726 5.825 -14.263 1.00 86.50 133 ASP A C 1
ATOM 1033 O O . ASP A 1 133 ? 10.471 5.014 -14.819 1.00 86.50 133 ASP A O 1
ATOM 1037 N N . VAL A 1 134 ? 8.663 5.418 -13.560 1.00 89.69 134 VAL A N 1
ATOM 1038 C CA . VAL A 1 134 ? 8.230 4.019 -13.500 1.00 89.69 134 VAL A CA 1
ATOM 1039 C C . VAL A 1 134 ? 7.531 3.640 -14.796 1.00 89.69 134 VAL A C 1
ATOM 1041 O O . VAL A 1 134 ? 6.581 4.291 -15.223 1.00 89.69 134 VAL A O 1
ATOM 1044 N N . VAL A 1 135 ? 7.949 2.523 -15.378 1.00 91.25 135 VAL A N 1
ATOM 1045 C CA . VAL A 1 135 ? 7.331 1.948 -16.573 1.00 91.25 135 VAL A CA 1
ATOM 1046 C C . VAL A 1 135 ? 6.567 0.693 -16.176 1.00 91.25 135 VAL A C 1
ATOM 1048 O O . VAL A 1 135 ? 7.089 -0.164 -15.471 1.00 91.25 135 VAL A O 1
ATOM 1051 N N . ILE A 1 136 ? 5.322 0.568 -16.629 1.00 92.88 136 ILE A N 1
ATOM 1052 C CA . ILE A 1 136 ? 4.521 -0.647 -16.442 1.00 92.88 136 ILE A CA 1
ATOM 1053 C C . ILE A 1 136 ? 4.551 -1.439 -17.744 1.00 92.88 136 ILE A C 1
ATOM 1055 O O . ILE A 1 136 ? 4.349 -0.863 -18.812 1.00 92.88 136 ILE A O 1
ATOM 1059 N N . ALA A 1 137 ? 4.809 -2.744 -17.656 1.00 94.56 137 ALA A N 1
ATOM 1060 C CA . ALA A 1 137 ? 4.973 -3.589 -18.831 1.00 94.56 137 ALA A CA 1
ATOM 1061 C C . ALA A 1 137 ? 3.732 -3.612 -19.730 1.00 94.56 137 ALA A C 1
ATOM 1063 O O . ALA A 1 137 ? 2.589 -3.646 -19.254 1.00 94.56 137 ALA A O 1
ATOM 1064 N N . GLU A 1 138 ? 3.983 -3.676 -21.034 1.00 92.56 138 GLU A N 1
ATOM 1065 C CA . GLU A 1 138 ? 2.967 -3.925 -22.049 1.00 92.56 138 GLU A CA 1
ATOM 1066 C C . GLU A 1 138 ? 2.824 -5.438 -22.319 1.00 92.56 138 GLU A C 1
ATOM 1068 O O . GLU A 1 138 ? 3.818 -6.166 -22.285 1.00 92.56 138 GLU A O 1
ATOM 1073 N N . PRO A 1 139 ? 1.611 -5.929 -22.634 1.00 95.69 139 PRO A N 1
ATOM 1074 C CA . PRO A 1 139 ? 0.381 -5.154 -22.778 1.00 95.69 139 PRO A CA 1
ATOM 1075 C C . PRO A 1 139 ? -0.248 -4.782 -21.419 1.00 95.69 139 PRO A C 1
ATOM 1077 O O . PRO A 1 139 ? -0.409 -5.640 -20.548 1.00 95.69 139 PRO A O 1
ATOM 1080 N N . LEU A 1 140 ? -0.685 -3.526 -21.256 1.00 93.38 140 LEU A N 1
ATOM 1081 C CA . LEU A 1 140 ? -1.169 -2.976 -19.973 1.00 93.38 140 LEU A CA 1
ATOM 1082 C C . LEU A 1 140 ? -2.246 -3.813 -19.276 1.00 93.38 140 LEU A C 1
ATOM 1084 O O . LEU A 1 140 ? -2.276 -3.878 -18.047 1.00 93.38 140 LEU A O 1
ATOM 1088 N N . TRP A 1 141 ? -3.137 -4.460 -20.029 1.00 93.88 141 TRP A N 1
ATOM 1089 C CA . TRP A 1 141 ? -4.202 -5.276 -19.443 1.00 93.88 141 TRP A CA 1
ATOM 1090 C C . TRP A 1 141 ? -3.652 -6.485 -18.668 1.00 93.88 141 TRP A C 1
ATOM 1092 O O . TRP A 1 141 ? -4.233 -6.858 -17.651 1.00 93.88 141 TRP A O 1
ATOM 1102 N N . GLN A 1 142 ? -2.521 -7.067 -19.087 1.00 96.62 142 GLN A N 1
ATOM 1103 C CA . GLN A 1 142 ? -1.882 -8.180 -18.372 1.00 96.62 142 GLN A CA 1
ATOM 1104 C C . GLN A 1 142 ? -1.276 -7.697 -17.057 1.00 96.62 142 GLN A C 1
ATOM 1106 O O . GLN A 1 142 ? -1.575 -8.256 -16.002 1.00 96.62 142 GLN A O 1
ATOM 1111 N N . SER A 1 143 ? -0.499 -6.614 -17.104 1.00 94.88 143 SER A N 1
ATOM 1112 C CA . SER A 1 143 ? 0.096 -5.989 -15.918 1.00 94.88 143 SER A CA 1
ATOM 1113 C C . SER A 1 143 ? -0.973 -5.559 -14.916 1.00 94.88 143 SER A C 1
ATOM 1115 O O . SER A 1 143 ? -0.857 -5.823 -13.719 1.00 94.88 143 SER A O 1
ATOM 1117 N N . TYR A 1 144 ? -2.075 -4.986 -15.404 1.00 95.31 144 TYR A N 1
ATOM 1118 C CA . TYR A 1 144 ? -3.219 -4.625 -14.575 1.00 95.31 144 TYR A CA 1
ATOM 1119 C C . TYR A 1 144 ? -3.849 -5.847 -13.898 1.00 95.31 144 TYR A C 1
ATOM 1121 O O . TYR A 1 144 ? -4.107 -5.801 -12.698 1.00 95.31 144 TYR A O 1
ATOM 1129 N N . LEU A 1 145 ? -4.068 -6.955 -14.619 1.00 97.62 145 LEU A N 1
ATOM 1130 C CA . LEU A 1 145 ? -4.625 -8.184 -14.038 1.00 97.62 145 LEU A CA 1
ATOM 1131 C C . LEU A 1 145 ? -3.699 -8.814 -12.990 1.00 97.62 145 LEU A C 1
ATOM 1133 O O . LEU A 1 145 ? -4.184 -9.306 -11.967 1.00 97.62 145 LEU A O 1
ATOM 1137 N N . ILE A 1 146 ? -2.384 -8.779 -13.211 1.00 97.69 146 ILE A N 1
ATOM 1138 C CA . ILE A 1 146 ? -1.389 -9.254 -12.240 1.00 97.69 146 ILE A CA 1
ATOM 1139 C C . ILE A 1 146 ? -1.485 -8.424 -10.956 1.00 97.69 146 ILE A C 1
ATOM 1141 O O . ILE A 1 146 ? -1.679 -8.983 -9.873 1.00 97.69 146 ILE A O 1
ATOM 1145 N N . LEU A 1 147 ? -1.437 -7.094 -11.074 1.00 96.00 147 LEU A N 1
ATOM 1146 C CA . LEU A 1 147 ? -1.561 -6.180 -9.937 1.00 96.00 147 LEU A CA 1
ATOM 1147 C C . LEU A 1 147 ? -2.915 -6.334 -9.231 1.00 96.00 147 LEU A C 1
ATOM 1149 O O . LEU A 1 147 ? -2.969 -6.376 -8.004 1.00 96.00 147 LEU A O 1
ATOM 1153 N N . ALA A 1 148 ? -4.009 -6.471 -9.982 1.00 96.56 148 ALA A N 1
ATOM 1154 C CA . ALA A 1 148 ? -5.345 -6.675 -9.431 1.00 96.56 148 ALA A CA 1
ATOM 1155 C C . ALA A 1 148 ? -5.425 -7.969 -8.616 1.00 96.56 148 ALA A C 1
ATOM 1157 O O . ALA A 1 148 ? -5.994 -7.984 -7.525 1.00 96.56 148 ALA A O 1
ATOM 1158 N N . THR A 1 149 ? -4.807 -9.044 -9.110 1.00 98.12 149 THR A N 1
ATOM 1159 C CA . THR A 1 149 ? -4.748 -10.337 -8.419 1.00 98.12 149 THR A CA 1
ATOM 1160 C C . THR A 1 149 ? -3.951 -10.229 -7.122 1.00 98.12 149 THR A C 1
ATOM 1162 O O . THR A 1 149 ? -4.426 -10.652 -6.069 1.00 98.12 149 THR A O 1
ATOM 1165 N N . VAL A 1 150 ? -2.771 -9.607 -7.167 1.00 97.50 150 VAL A N 1
ATOM 1166 C CA . VAL A 1 150 ? -1.938 -9.335 -5.985 1.00 97.50 150 VAL A CA 1
ATOM 1167 C C . VAL A 1 150 ? -2.737 -8.567 -4.934 1.00 97.50 150 VAL A C 1
ATOM 1169 O O . VAL A 1 150 ? -2.840 -8.995 -3.781 1.00 97.50 150 VAL A O 1
ATOM 1172 N N . TRP A 1 151 ? -3.363 -7.460 -5.331 1.00 96.44 151 TRP A N 1
ATOM 1173 C CA . TRP A 1 151 ? -4.099 -6.609 -4.405 1.00 96.44 151 TRP A CA 1
ATOM 1174 C C . TRP A 1 151 ? -5.388 -7.253 -3.899 1.00 96.44 151 TRP A C 1
ATOM 1176 O O . TRP A 1 151 ? -5.738 -7.043 -2.740 1.00 96.44 151 TRP A O 1
ATOM 1186 N N . LEU A 1 152 ? -6.039 -8.123 -4.675 1.00 97.50 152 LEU A N 1
ATOM 1187 C CA . LEU A 1 152 ? -7.140 -8.957 -4.191 1.00 97.50 152 LEU A CA 1
ATOM 1188 C C . LEU A 1 152 ? -6.702 -9.804 -2.985 1.00 97.50 152 LEU A C 1
ATOM 1190 O O . LEU A 1 152 ? -7.360 -9.785 -1.939 1.00 97.50 152 LEU A O 1
ATOM 1194 N N . PHE A 1 153 ? -5.569 -10.504 -3.100 1.00 97.88 153 PHE A N 1
ATOM 1195 C CA . PHE A 1 153 ? -5.014 -11.294 -1.999 1.00 97.88 153 PHE A CA 1
ATOM 1196 C C . PHE A 1 153 ? -4.607 -10.417 -0.813 1.00 97.88 153 PHE A C 1
ATOM 1198 O O . PHE A 1 153 ? -4.911 -10.768 0.330 1.00 97.88 153 PHE A O 1
ATOM 1205 N N . MET A 1 154 ? -4.007 -9.250 -1.060 1.00 97.25 154 MET A N 1
ATOM 1206 C CA . MET A 1 154 ? -3.646 -8.313 0.007 1.00 97.25 154 MET A CA 1
ATOM 1207 C C 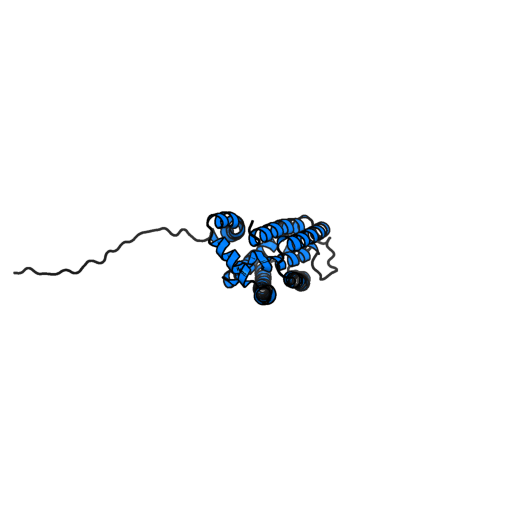. MET A 1 154 ? -4.863 -7.771 0.757 1.00 97.25 154 MET A C 1
ATOM 1209 O O . MET A 1 154 ? -4.819 -7.657 1.984 1.00 97.25 154 MET A O 1
ATOM 1213 N N . MET A 1 155 ? -5.974 -7.500 0.067 1.00 95.00 155 MET A N 1
ATOM 1214 C CA . MET A 1 155 ? -7.224 -7.080 0.706 1.00 95.00 155 MET A CA 1
ATOM 1215 C C . MET A 1 155 ? -7.817 -8.194 1.576 1.00 95.00 155 MET A C 1
ATOM 1217 O O . MET A 1 155 ? -8.266 -7.927 2.694 1.00 95.00 155 MET A O 1
ATOM 1221 N N . ILE A 1 156 ? -7.785 -9.447 1.110 1.00 96.75 156 ILE A N 1
ATOM 1222 C CA . ILE A 1 156 ? -8.220 -10.611 1.899 1.00 96.75 156 ILE A CA 1
ATOM 1223 C C . ILE A 1 156 ? -7.340 -10.768 3.146 1.00 96.75 156 ILE A C 1
ATOM 1225 O O . ILE A 1 156 ? -7.861 -10.888 4.261 1.00 96.75 156 ILE A O 1
ATOM 1229 N N . PHE A 1 157 ? -6.019 -10.733 2.965 1.00 96.31 157 PHE A N 1
ATOM 1230 C CA . PHE A 1 157 ? -5.038 -10.876 4.035 1.00 96.31 157 PHE A CA 1
ATOM 1231 C C . PHE A 1 157 ? -5.167 -9.766 5.083 1.00 96.31 157 PHE A C 1
ATOM 1233 O O . PHE A 1 157 ? -5.385 -10.058 6.262 1.00 96.31 157 PHE A O 1
ATOM 1240 N N . GLY A 1 158 ? -5.098 -8.500 4.664 1.00 95.38 158 GLY A N 1
ATOM 1241 C CA . GLY A 1 158 ? -5.152 -7.344 5.558 1.00 95.38 158 GLY A CA 1
ATOM 1242 C C . GLY A 1 158 ? -6.455 -7.299 6.351 1.00 95.38 158 GLY A C 1
ATOM 1243 O O . GLY A 1 158 ? -6.436 -7.133 7.574 1.00 95.38 158 GLY A O 1
ATOM 1244 N N . ARG A 1 159 ? -7.593 -7.568 5.696 1.00 94.00 159 ARG A N 1
ATOM 1245 C CA . ARG A 1 159 ? -8.896 -7.655 6.369 1.00 94.00 159 ARG A CA 1
ATOM 1246 C C . ARG A 1 159 ? -8.922 -8.780 7.406 1.00 94.00 159 ARG A C 1
ATOM 1248 O O . ARG A 1 159 ? -9.395 -8.563 8.524 1.00 94.00 159 ARG A O 1
ATOM 1255 N N . GLY A 1 160 ? -8.436 -9.969 7.048 1.00 93.06 160 GLY A N 1
ATOM 1256 C CA . GLY A 1 160 ? -8.409 -11.139 7.927 1.00 93.06 160 GLY A CA 1
ATOM 1257 C C . GLY A 1 160 ? -7.512 -10.942 9.149 1.00 93.06 160 GLY A C 1
ATOM 125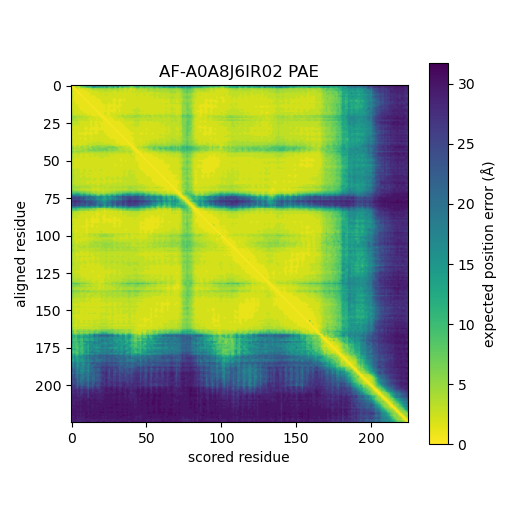8 O O . GLY A 1 160 ? -7.913 -11.271 10.268 1.00 93.06 160 GLY A O 1
ATOM 1259 N N . PHE A 1 161 ? -6.328 -10.357 8.961 1.00 94.38 161 PHE A N 1
ATOM 1260 C CA . PHE A 1 161 ? -5.425 -10.013 10.056 1.00 94.38 161 PHE A CA 1
ATOM 1261 C C . PHE A 1 161 ? -6.064 -8.985 10.990 1.00 94.38 161 PHE A C 1
ATOM 1263 O O . PHE A 1 161 ? -6.121 -9.195 12.205 1.00 94.38 161 PHE A O 1
ATOM 1270 N N . ALA A 1 162 ? -6.600 -7.902 10.426 1.00 91.38 162 ALA A N 1
ATOM 1271 C CA . ALA A 1 162 ? -7.165 -6.818 11.210 1.00 91.38 162 ALA A CA 1
ATOM 1272 C C . ALA A 1 162 ? -8.377 -7.280 12.037 1.00 91.38 162 ALA A C 1
ATOM 1274 O O . ALA A 1 162 ? -8.462 -6.969 13.227 1.00 91.38 162 ALA A O 1
ATOM 1275 N N . ALA A 1 163 ? -9.249 -8.113 11.458 1.00 89.56 163 ALA A N 1
ATOM 1276 C CA . ALA A 1 163 ? -10.379 -8.716 12.165 1.00 89.56 163 ALA A CA 1
ATOM 1277 C C . ALA A 1 163 ? -9.943 -9.559 13.378 1.00 89.56 163 ALA A C 1
ATOM 1279 O O . ALA A 1 163 ? -10.607 -9.533 14.412 1.00 89.56 163 ALA A O 1
ATOM 1280 N N . ARG A 1 164 ? -8.820 -10.281 13.270 1.00 89.81 164 ARG A N 1
ATOM 1281 C CA . ARG A 1 164 ? -8.326 -11.192 14.317 1.00 89.81 164 ARG A CA 1
ATOM 1282 C C . ARG A 1 164 ? -7.478 -10.508 15.388 1.00 89.81 164 ARG A C 1
ATOM 1284 O O . ARG A 1 164 ? -7.482 -10.962 16.526 1.00 89.81 164 ARG A O 1
ATOM 1291 N N . ARG A 1 165 ? -6.706 -9.476 15.032 1.00 86.94 165 ARG A N 1
ATOM 1292 C CA . ARG A 1 165 ? -5.639 -8.930 15.894 1.00 86.94 165 ARG A CA 1
ATOM 1293 C C . ARG A 1 165 ? -5.836 -7.470 16.313 1.00 86.94 165 ARG A C 1
ATOM 1295 O O . ARG A 1 165 ? -5.293 -7.085 17.342 1.00 86.94 165 ARG A O 1
ATOM 1302 N N . ILE A 1 166 ? -6.601 -6.663 15.575 1.00 84.44 166 ILE A N 1
ATOM 1303 C CA . ILE A 1 166 ? -6.739 -5.212 15.840 1.00 84.44 166 ILE A CA 1
ATOM 1304 C C . ILE A 1 166 ? -8.055 -4.880 16.583 1.00 84.44 166 ILE A C 1
ATOM 1306 O O . ILE A 1 166 ? -8.206 -3.791 17.123 1.00 84.44 166 ILE A O 1
ATOM 1310 N N . GLY A 1 167 ? -8.991 -5.834 16.711 1.00 71.75 167 GLY A N 1
ATOM 1311 C CA . GLY A 1 167 ? -10.210 -5.655 17.519 1.00 71.75 167 GLY A CA 1
ATOM 1312 C C . GLY A 1 167 ? -11.255 -4.746 16.857 1.00 71.75 167 GLY A C 1
ATOM 1313 O O . GLY A 1 167 ? -11.770 -3.811 17.469 1.00 71.75 167 GLY A O 1
ATOM 1314 N N . GLN A 1 168 ? -11.589 -5.018 15.592 1.00 71.12 168 GLN A N 1
ATOM 1315 C CA . GLN A 1 168 ? -12.354 -4.088 14.748 1.00 71.12 168 GLN A CA 1
ATOM 1316 C C . GLN A 1 168 ? -13.841 -3.929 15.086 1.00 71.12 168 GLN A C 1
ATOM 1318 O O . GLN A 1 168 ? -14.454 -2.979 14.613 1.00 71.12 168 GLN A O 1
ATOM 1323 N N . ASN A 1 169 ? -14.421 -4.761 15.956 1.00 65.62 169 ASN A N 1
ATOM 1324 C CA . ASN A 1 169 ? -15.856 -4.711 16.274 1.00 65.62 169 ASN A CA 1
ATOM 1325 C C . ASN A 1 169 ? -16.342 -3.336 16.773 1.00 65.62 169 ASN A C 1
ATOM 1327 O O . ASN A 1 169 ? -17.465 -2.937 16.467 1.00 65.62 169 ASN A O 1
ATOM 1331 N N . ARG A 1 170 ? -15.510 -2.597 17.522 1.00 65.00 170 ARG A N 1
ATOM 1332 C CA . ARG A 1 170 ? -15.841 -1.233 17.975 1.00 65.00 170 ARG A CA 1
ATOM 1333 C C . ARG A 1 170 ? -15.723 -0.221 16.830 1.00 65.00 170 ARG A C 1
ATOM 1335 O O . ARG A 1 170 ? -16.657 0.531 16.579 1.00 65.00 170 ARG A O 1
ATOM 1342 N N . LEU A 1 171 ? -14.624 -0.279 16.080 1.00 66.38 171 LEU A N 1
ATOM 1343 C CA . LEU A 1 171 ? -14.359 0.604 14.942 1.00 66.38 171 LEU A CA 1
ATOM 1344 C C . LEU A 1 171 ? -15.397 0.458 13.823 1.00 66.38 171 LEU A C 1
ATOM 1346 O O . LEU A 1 171 ? -15.775 1.450 13.207 1.00 66.38 171 LEU A O 1
ATOM 1350 N N . THR A 1 172 ? -15.883 -0.757 13.557 1.00 63.81 172 THR A N 1
ATOM 1351 C CA . THR A 1 172 ? -16.907 -0.998 12.533 1.00 63.81 172 THR A CA 1
ATOM 1352 C C .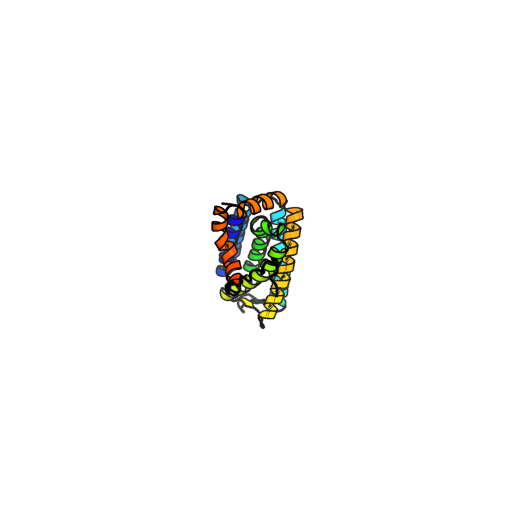 THR A 1 172 ? -18.237 -0.367 12.925 1.00 63.81 172 THR A C 1
ATOM 1354 O O . THR A 1 172 ? -18.900 0.196 12.060 1.00 63.81 172 THR A O 1
ATOM 1357 N N . ARG A 1 173 ? -18.610 -0.384 14.213 1.00 63.00 173 ARG A N 1
ATOM 1358 C CA . ARG A 1 173 ? -19.813 0.314 14.699 1.00 63.00 173 ARG A CA 1
ATOM 1359 C C . ARG A 1 173 ? -19.694 1.823 14.506 1.00 63.00 173 ARG A C 1
ATOM 1361 O O . ARG A 1 173 ? -20.593 2.423 13.928 1.00 63.00 173 ARG A O 1
ATOM 1368 N N . ASP A 1 174 ? -18.563 2.406 14.893 1.00 64.38 174 ASP A N 1
ATOM 1369 C CA . ASP A 1 174 ? -18.322 3.848 14.757 1.00 64.38 174 ASP A CA 1
ATOM 1370 C C . ASP A 1 174 ? -18.241 4.285 13.285 1.00 64.38 174 ASP A C 1
ATOM 1372 O O . ASP A 1 174 ? -18.752 5.343 12.907 1.00 64.38 174 ASP A O 1
ATOM 1376 N N . ALA A 1 175 ? -17.628 3.459 12.432 1.00 61.59 175 ALA A N 1
ATOM 1377 C CA . ALA A 1 175 ? -17.552 3.696 10.996 1.00 61.59 175 ALA A CA 1
ATOM 1378 C C . ALA A 1 175 ? -18.947 3.646 10.361 1.00 61.59 175 ALA A C 1
ATOM 1380 O O . ALA A 1 175 ? -19.331 4.589 9.676 1.00 61.59 175 ALA A O 1
ATOM 1381 N N . VAL A 1 176 ? -19.731 2.596 10.629 1.00 60.72 176 VAL A N 1
ATOM 1382 C CA . VAL A 1 176 ? -21.106 2.455 10.123 1.00 60.72 176 VAL A CA 1
ATOM 1383 C C . VAL A 1 176 ? -21.983 3.617 10.590 1.00 60.72 176 VAL A C 1
ATOM 1385 O O . VAL A 1 176 ? -22.619 4.252 9.753 1.00 60.72 176 VAL A O 1
ATOM 1388 N N . ALA A 1 177 ? -21.920 3.983 11.872 1.00 63.00 177 ALA A N 1
ATOM 1389 C CA . ALA A 1 177 ? -22.634 5.143 12.405 1.00 63.00 177 ALA A CA 1
ATOM 1390 C C . ALA A 1 177 ? -22.209 6.459 11.722 1.00 63.00 177 ALA A C 1
ATOM 1392 O O . ALA A 1 177 ? -23.018 7.366 11.527 1.00 63.00 177 ALA A O 1
ATOM 1393 N N . SER A 1 178 ? -20.943 6.575 11.305 1.00 58.44 178 SER A N 1
ATOM 1394 C CA . SER A 1 178 ? -20.463 7.724 10.534 1.00 58.44 178 SER A CA 1
ATOM 1395 C C . SER A 1 178 ? -20.982 7.752 9.092 1.00 58.44 178 SER A C 1
ATOM 1397 O O . SER A 1 178 ? -21.162 8.848 8.566 1.00 58.44 178 SER A O 1
ATOM 1399 N N . PHE A 1 179 ? -21.201 6.601 8.449 1.00 53.94 179 PHE A N 1
ATOM 1400 C CA . PHE A 1 179 ? -21.764 6.516 7.091 1.00 53.94 179 PHE A CA 1
ATOM 1401 C C . PHE A 1 179 ? -23.286 6.702 7.063 1.00 53.94 179 PHE A C 1
ATOM 1403 O O . PHE A 1 179 ? -23.835 7.132 6.047 1.00 53.94 179 PHE A O 1
ATOM 1410 N N . GLU A 1 180 ? -23.962 6.403 8.170 1.00 60.75 180 GLU A N 1
ATOM 1411 C CA . GLU A 1 180 ? -25.397 6.642 8.351 1.00 60.75 180 GLU A CA 1
ATOM 1412 C C . GLU A 1 180 ? -25.711 8.115 8.662 1.00 60.75 180 GLU A C 1
ATOM 1414 O O . GLU A 1 180 ? -26.816 8.575 8.389 1.00 60.75 180 GLU A O 1
ATOM 1419 N N . ASN A 1 181 ? -24.735 8.890 9.149 1.00 60.78 181 ASN A N 1
ATOM 1420 C CA . ASN A 1 181 ? -24.897 10.321 9.406 1.00 60.78 181 ASN A CA 1
ATOM 1421 C C . ASN A 1 181 ? -24.860 11.146 8.092 1.00 60.78 181 ASN A C 1
ATOM 1423 O O . ASN A 1 181 ? -23.798 11.228 7.466 1.00 60.78 181 ASN A O 1
ATOM 1427 N N . PRO A 1 182 ? -25.953 11.834 7.696 1.00 54.72 182 PRO A N 1
ATOM 1428 C CA . PRO A 1 182 ? -26.047 12.552 6.418 1.00 54.72 182 PRO A CA 1
ATOM 1429 C C . PRO A 1 182 ? -25.000 13.660 6.230 1.00 54.72 182 PRO A C 1
ATOM 1431 O O . PRO A 1 182 ? -24.491 13.840 5.126 1.00 54.72 182 PRO A O 1
ATOM 1434 N N . GLN A 1 183 ? -24.630 14.371 7.302 1.00 57.66 183 GLN A N 1
ATOM 1435 C CA . GLN A 1 183 ? -23.635 15.445 7.231 1.00 57.66 183 GLN A CA 1
ATOM 1436 C C . GLN A 1 183 ? -22.213 14.908 7.055 1.00 57.66 183 GLN A C 1
ATOM 1438 O O . GLN A 1 183 ? -21.436 15.446 6.271 1.00 57.66 183 GLN A O 1
ATOM 1443 N N . LYS A 1 184 ? -21.866 13.807 7.733 1.00 48.78 184 LYS A N 1
ATOM 1444 C CA . LYS A 1 184 ? -20.558 13.155 7.547 1.00 48.78 184 LYS A CA 1
ATOM 1445 C C . LYS A 1 184 ? -20.476 12.425 6.209 1.00 48.78 184 LYS A C 1
ATOM 1447 O O . LYS A 1 184 ? -19.414 12.415 5.593 1.00 48.78 184 LYS A O 1
ATOM 1452 N N . LYS A 1 185 ? -21.595 11.882 5.723 1.00 44.81 185 LYS A N 1
ATOM 1453 C CA . LYS A 1 185 ? -21.707 11.247 4.405 1.00 44.81 185 LYS A CA 1
ATOM 1454 C C . LYS A 1 185 ? -21.307 12.201 3.276 1.00 44.81 185 LYS A C 1
ATOM 1456 O O . LYS A 1 185 ? -20.576 11.777 2.392 1.00 44.81 185 LYS A O 1
ATOM 1461 N N . ALA A 1 186 ? -21.688 13.479 3.349 1.00 43.12 186 ALA A N 1
ATOM 1462 C CA . ALA A 1 186 ? -21.305 14.508 2.373 1.00 43.12 186 ALA A CA 1
ATOM 1463 C C . ALA A 1 186 ? -19.811 14.902 2.420 1.00 43.12 186 ALA A C 1
ATOM 1465 O O . ALA A 1 186 ? -19.240 15.266 1.400 1.00 43.12 186 ALA A O 1
ATOM 1466 N N . LEU A 1 187 ? -19.158 14.787 3.582 1.00 43.88 187 LEU A N 1
ATOM 1467 C CA . LEU A 1 187 ? -17.720 15.057 3.756 1.00 43.88 187 LEU A CA 1
ATOM 1468 C C . LE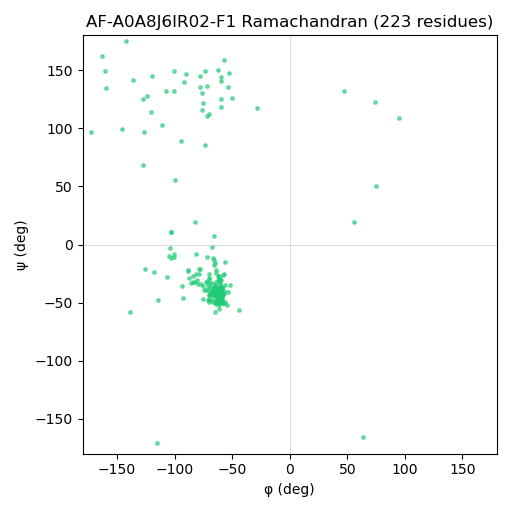U A 1 187 ? -16.825 13.890 3.316 1.00 43.88 187 LEU A C 1
ATOM 1470 O O . LEU A 1 187 ? -15.697 14.101 2.884 1.00 43.88 187 LEU A O 1
ATOM 1474 N N . ILE A 1 188 ? -17.319 12.657 3.442 1.00 40.59 188 ILE A N 1
ATOM 1475 C CA . ILE A 1 188 ? -16.604 11.436 3.035 1.00 40.59 188 ILE A CA 1
ATOM 1476 C C . ILE A 1 188 ? -16.887 11.111 1.558 1.00 40.59 188 ILE A C 1
ATOM 1478 O O . ILE A 1 188 ? -16.079 10.446 0.912 1.00 40.59 188 ILE A O 1
ATOM 1482 N N . ALA A 1 189 ? -18.003 11.627 1.026 1.00 34.28 189 ALA A N 1
ATOM 1483 C CA . ALA A 1 189 ? -18.409 11.532 -0.368 1.00 34.28 189 ALA A CA 1
ATOM 1484 C C . ALA A 1 189 ? -17.251 11.793 -1.340 1.00 34.28 189 ALA A C 1
ATOM 1486 O O . ALA A 1 189 ? -16.945 10.865 -2.059 1.00 34.28 189 ALA A O 1
ATOM 1487 N N . PRO A 1 190 ? -16.502 12.908 -1.339 1.00 36.59 190 PRO A N 1
ATOM 1488 C CA . PRO A 1 190 ? -15.445 13.124 -2.336 1.00 36.59 190 PRO A CA 1
ATOM 1489 C C . PRO A 1 190 ? -14.278 12.124 -2.261 1.00 36.59 190 PRO A C 1
ATOM 1491 O O . PRO A 1 190 ? -13.634 11.869 -3.272 1.00 36.59 190 PRO A O 1
ATOM 1494 N N . PHE A 1 191 ? -14.013 11.506 -1.106 1.00 40.38 191 PHE A N 1
ATOM 1495 C CA . PHE A 1 191 ? -12.882 10.584 -0.936 1.00 40.38 191 PHE A CA 1
ATOM 1496 C C . PHE A 1 191 ? -13.225 9.139 -1.317 1.00 40.38 191 PHE A C 1
ATOM 1498 O O . PHE A 1 191 ? -12.365 8.396 -1.783 1.00 40.38 191 PHE A O 1
ATOM 1505 N N . SER A 1 192 ? -14.496 8.747 -1.167 1.00 39.16 192 SER A N 1
ATOM 1506 C CA . SER A 1 192 ? -15.020 7.525 -1.781 1.00 39.16 192 SER A CA 1
ATOM 1507 C C . SER A 1 192 ? -15.415 7.749 -3.243 1.00 39.16 192 SER A C 1
ATOM 1509 O O . SER A 1 192 ? -15.242 6.840 -4.043 1.00 39.16 192 SER A O 1
ATOM 1511 N N . GLN A 1 193 ? -15.884 8.946 -3.613 1.00 34.00 193 GLN A N 1
ATOM 1512 C CA . GLN A 1 193 ? -16.397 9.310 -4.938 1.00 34.00 193 GLN A CA 1
ATOM 1513 C C . GLN A 1 193 ? -15.313 9.709 -5.935 1.00 34.00 193 GLN A C 1
ATOM 1515 O O . GLN A 1 193 ? -15.525 9.456 -7.104 1.00 34.00 193 GLN A O 1
ATOM 1520 N N . ALA A 1 194 ? -14.142 10.228 -5.560 1.00 35.72 194 ALA A N 1
ATOM 1521 C CA . ALA A 1 194 ? -13.072 10.409 -6.554 1.00 35.72 194 ALA A CA 1
ATOM 1522 C C . ALA A 1 194 ? -12.648 9.062 -7.180 1.00 35.72 194 ALA A C 1
ATOM 1524 O O . ALA A 1 194 ? -12.302 8.998 -8.354 1.00 35.72 194 ALA A O 1
ATOM 1525 N N . TRP A 1 195 ? -12.771 7.974 -6.412 1.00 37.25 195 TRP A N 1
ATOM 1526 C CA . TRP A 1 195 ? -12.513 6.606 -6.861 1.00 37.25 195 TRP A CA 1
ATOM 1527 C C . TRP A 1 195 ? -13.767 5.866 -7.372 1.00 37.25 195 TRP A C 1
ATOM 1529 O O . TRP A 1 195 ? -13.666 5.103 -8.327 1.00 37.25 195 TRP A O 1
ATOM 1539 N N . PHE A 1 196 ? -14.955 6.088 -6.787 1.00 34.44 196 PHE A N 1
ATOM 1540 C CA . PHE A 1 196 ? -16.217 5.468 -7.239 1.00 34.44 196 PHE A CA 1
ATOM 1541 C C . PHE A 1 196 ? -16.911 6.198 -8.401 1.00 34.44 196 PHE A C 1
ATOM 1543 O O . PHE A 1 196 ? -17.591 5.540 -9.180 1.00 34.44 196 PHE A O 1
ATOM 1550 N N . ALA A 1 197 ? -16.806 7.525 -8.522 1.00 30.58 197 ALA A N 1
ATOM 1551 C CA . ALA A 1 197 ? -17.503 8.305 -9.553 1.00 30.58 197 ALA A CA 1
ATOM 1552 C C . ALA A 1 197 ? -16.907 8.057 -10.941 1.00 30.58 197 ALA A C 1
ATOM 1554 O O . ALA A 1 197 ? -17.671 7.823 -11.868 1.00 30.58 197 ALA A O 1
ATOM 1555 N N . TYR A 1 198 ? -15.576 7.928 -11.053 1.00 35.84 198 TYR A N 1
ATOM 1556 C CA . TYR A 1 198 ? -14.921 7.495 -12.298 1.00 35.84 198 TYR A CA 1
ATOM 1557 C C . TYR A 1 198 ? -15.427 6.123 -12.793 1.00 35.84 198 TYR A C 1
ATOM 1559 O O . TYR A 1 198 ? -15.406 5.850 -13.985 1.00 35.84 198 TYR A O 1
ATOM 1567 N N . PHE A 1 199 ? -15.932 5.269 -11.893 1.00 35.31 199 PHE A N 1
ATOM 1568 C CA . PHE A 1 199 ? -16.423 3.921 -12.214 1.00 35.31 199 PHE A CA 1
ATOM 1569 C C . PHE A 1 199 ? -17.959 3.795 -12.270 1.00 35.31 199 PHE A C 1
ATOM 1571 O O . PHE A 1 199 ? -18.476 2.769 -12.711 1.00 35.31 199 PHE A O 1
ATOM 1578 N N . LEU A 1 200 ? -18.713 4.801 -11.812 1.00 33.25 200 LEU A N 1
ATOM 1579 C CA . LEU A 1 200 ? -20.184 4.822 -11.860 1.00 33.25 200 LEU A CA 1
ATOM 1580 C C . LEU A 1 200 ? -20.747 5.748 -12.946 1.00 33.25 200 LEU A C 1
ATOM 1582 O O . LEU A 1 200 ? -21.945 5.667 -13.219 1.00 33.25 200 LEU A O 1
ATOM 1586 N N . GLU A 1 201 ? -19.910 6.567 -13.587 1.00 33.72 201 GLU A N 1
ATOM 1587 C CA . GLU A 1 201 ? -20.289 7.362 -14.764 1.00 33.72 201 GLU A CA 1
ATOM 1588 C C . GLU A 1 201 ? -20.626 6.473 -15.986 1.00 33.72 201 GLU A C 1
ATOM 1590 O O . GLU A 1 201 ? -21.354 6.900 -16.877 1.00 33.72 201 GLU A O 1
ATOM 1595 N N . GLU A 1 202 ? -20.218 5.194 -15.995 1.00 36.19 202 GLU A N 1
ATOM 1596 C CA . GLU A 1 202 ? -20.625 4.210 -17.011 1.00 36.19 202 GLU A CA 1
ATOM 1597 C C . GLU A 1 202 ? -21.763 3.281 -16.553 1.00 36.19 202 GLU A C 1
ATOM 1599 O O . GLU A 1 202 ? -21.681 2.052 -16.625 1.00 36.19 202 GLU A O 1
ATOM 1604 N N . ARG A 1 203 ? -22.898 3.846 -16.125 1.00 34.69 203 ARG A N 1
ATOM 1605 C CA . ARG A 1 203 ? -24.178 3.140 -16.295 1.00 34.69 203 ARG A CA 1
ATOM 1606 C C . ARG A 1 203 ? -25.171 4.001 -17.071 1.00 34.69 203 ARG A C 1
ATOM 1608 O O . ARG A 1 203 ? -25.421 5.137 -16.674 1.00 34.69 203 ARG A O 1
ATOM 1615 N N . PRO A 1 204 ? -25.773 3.457 -18.147 1.00 33.00 204 PRO A N 1
ATOM 1616 C CA . PRO A 1 204 ? -26.641 4.219 -19.030 1.00 33.00 204 PRO A CA 1
ATOM 1617 C C . PRO A 1 204 ? -27.873 4.726 -18.267 1.00 33.00 204 PRO A C 1
ATOM 1619 O O . PRO A 1 204 ? -28.331 4.075 -17.316 1.00 33.00 204 PRO A O 1
ATOM 1622 N N . PRO A 1 205 ? -28.433 5.879 -18.671 1.00 34.25 205 PRO A N 1
ATOM 1623 C CA . PRO A 1 205 ? -29.528 6.513 -17.958 1.00 34.25 205 PRO A CA 1
ATOM 1624 C C . PRO A 1 205 ? -30.746 5.587 -17.881 1.00 34.25 205 PRO A C 1
ATOM 1626 O O . PRO A 1 205 ? -31.371 5.237 -18.881 1.00 34.25 205 PRO A O 1
ATOM 1629 N N . LYS A 1 206 ? -31.138 5.233 -16.653 1.00 49.56 206 LYS A N 1
ATOM 1630 C CA . LYS A 1 206 ? -32.459 4.665 -16.370 1.00 49.56 206 LYS A CA 1
ATOM 1631 C C . LYS A 1 206 ? -33.509 5.772 -16.461 1.00 49.56 206 LYS A C 1
ATOM 1633 O O . LYS A 1 206 ? -33.868 6.348 -15.436 1.00 49.56 206 LYS A O 1
ATOM 1638 N N . ARG A 1 207 ? -34.016 6.051 -17.667 1.00 44.81 207 ARG A N 1
ATOM 1639 C CA . ARG A 1 207 ? -35.375 6.589 -17.880 1.00 44.81 207 ARG A CA 1
ATOM 1640 C C . ARG A 1 207 ? -35.754 6.655 -19.358 1.00 44.81 207 ARG A C 1
ATOM 1642 O O . ARG A 1 207 ? -35.480 7.651 -20.003 1.00 44.81 207 ARG A O 1
ATOM 1649 N N . LEU A 1 208 ? -36.469 5.637 -19.823 1.00 41.41 208 LEU A N 1
ATOM 1650 C CA . LEU A 1 208 ? -37.610 5.682 -20.751 1.00 41.41 208 LEU A CA 1
ATOM 1651 C C . LEU A 1 208 ? -38.335 4.341 -20.519 1.00 41.41 208 LEU A C 1
ATOM 1653 O O . LEU A 1 208 ? -37.667 3.324 -20.408 1.00 41.41 208 LEU A O 1
ATOM 1657 N N . LEU A 1 209 ? -39.641 4.180 -20.380 1.00 40.69 209 LEU A N 1
ATOM 1658 C CA . LEU A 1 209 ? -40.807 5.044 -20.380 1.00 40.69 209 LEU A CA 1
ATOM 1659 C C . LEU A 1 209 ? -41.907 4.233 -19.672 1.00 40.69 209 LEU A C 1
ATOM 1661 O O . LEU A 1 209 ? -41.934 3.004 -19.737 1.00 40.69 209 LEU A O 1
ATOM 1665 N N . ASN A 1 210 ? -42.804 4.939 -18.995 1.00 42.38 210 ASN A N 1
ATOM 1666 C CA . ASN A 1 210 ? -44.044 4.401 -18.457 1.00 42.38 210 ASN A CA 1
ATOM 1667 C C . ASN A 1 210 ? -44.820 3.616 -19.527 1.00 42.38 210 ASN A C 1
ATOM 1669 O O . ASN A 1 210 ? -45.204 4.198 -20.536 1.00 42.38 210 ASN A O 1
ATOM 1673 N N . PHE A 1 211 ? -45.172 2.363 -19.247 1.00 35.50 211 PHE A N 1
ATOM 1674 C CA . PHE A 1 211 ? -46.403 1.775 -19.769 1.00 35.50 211 PHE A CA 1
ATOM 1675 C C . PHE A 1 211 ? -47.202 1.206 -18.601 1.00 35.50 211 PHE A C 1
ATOM 1677 O O . PHE A 1 211 ? -46.951 0.119 -18.090 1.00 35.50 211 PHE A O 1
ATOM 1684 N N . SER A 1 212 ? -48.152 2.023 -18.153 1.00 39.41 212 SER A N 1
ATOM 1685 C CA . SER A 1 212 ? -49.286 1.593 -17.352 1.00 39.41 212 SER A CA 1
ATOM 1686 C C . SER A 1 212 ? -50.221 0.821 -18.277 1.00 39.41 212 SER A C 1
ATOM 1688 O O . SER A 1 212 ? -50.829 1.412 -19.166 1.00 39.41 212 SER A O 1
ATOM 1690 N N . ILE A 1 213 ? -50.327 -0.491 -18.088 1.00 39.25 213 ILE A N 1
ATOM 1691 C CA . ILE A 1 213 ? -51.452 -1.266 -18.608 1.00 39.25 213 ILE A CA 1
ATOM 1692 C C . ILE A 1 213 ? -52.252 -1.698 -17.384 1.00 39.25 213 ILE A C 1
ATOM 1694 O O . ILE A 1 213 ? -51.845 -2.576 -16.625 1.00 39.25 213 ILE A O 1
ATOM 1698 N N . ARG A 1 214 ? -53.370 -1.003 -17.156 1.00 38.16 214 ARG A N 1
ATOM 1699 C CA . ARG A 1 214 ? -54.398 -1.419 -16.198 1.00 38.16 214 ARG A CA 1
ATOM 1700 C C . ARG A 1 214 ? -54.937 -2.795 -16.618 1.00 38.16 214 ARG A C 1
ATOM 1702 O O . ARG A 1 214 ? -55.183 -2.982 -17.809 1.00 38.16 214 ARG A O 1
ATOM 1709 N N . PRO A 1 215 ? -55.216 -3.718 -15.687 1.00 42.31 215 PRO A N 1
ATOM 1710 C CA . PRO A 1 215 ? -56.058 -4.864 -16.001 1.00 42.31 215 PRO A CA 1
ATOM 1711 C C . PRO A 1 215 ? -57.515 -4.389 -16.156 1.00 42.31 215 PRO A C 1
ATOM 1713 O O . PRO A 1 215 ? -57.974 -3.585 -15.335 1.00 42.31 215 PRO A O 1
ATOM 1716 N N . PRO A 1 216 ? -58.278 -4.848 -17.162 1.00 43.44 216 PRO A N 1
ATOM 1717 C CA . PRO A 1 216 ? -59.712 -4.626 -17.164 1.00 43.44 216 PRO A CA 1
ATOM 1718 C C . PRO A 1 216 ? -60.368 -5.580 -16.158 1.00 43.44 216 PRO A C 1
ATOM 1720 O O . PRO A 1 216 ? -60.228 -6.799 -16.231 1.00 43.44 216 PRO A O 1
ATOM 1723 N N . LEU A 1 217 ? -61.075 -4.982 -15.201 1.00 42.72 217 LEU A N 1
ATOM 1724 C CA . LEU A 1 217 ? -61.987 -5.646 -14.278 1.00 42.72 217 LEU A CA 1
ATOM 1725 C C . LEU A 1 217 ? -63.107 -6.347 -15.057 1.00 42.72 217 LEU A C 1
ATOM 1727 O O . LEU A 1 217 ? -63.851 -5.720 -15.808 1.00 42.72 217 LEU A O 1
ATOM 1731 N N . SER A 1 218 ? -63.265 -7.641 -14.811 1.00 48.03 218 SER A N 1
ATOM 1732 C CA . SER A 1 218 ? -64.458 -8.410 -15.144 1.00 48.03 218 SER A CA 1
ATOM 1733 C C . SER A 1 218 ? -65.636 -7.995 -14.251 1.00 48.03 218 SER A C 1
ATOM 1735 O O . SER A 1 218 ? -65.639 -8.291 -13.059 1.00 48.03 218 SER A O 1
ATOM 1737 N N . THR A 1 219 ? -66.655 -7.362 -14.832 1.00 47.72 219 THR A N 1
ATOM 1738 C CA . THR A 1 219 ? -68.044 -7.310 -14.325 1.00 47.72 219 THR A CA 1
ATOM 1739 C C . THR A 1 219 ? -68.956 -7.304 -15.562 1.00 47.72 219 THR A C 1
ATOM 1741 O O . THR A 1 219 ? -68.852 -6.418 -16.394 1.00 47.72 219 THR A O 1
ATOM 1744 N N . LEU A 1 220 ? -69.530 -8.451 -15.941 1.00 43.44 220 LEU A N 1
ATOM 1745 C CA . LEU A 1 220 ? -70.846 -8.995 -15.561 1.00 43.44 220 LEU A CA 1
ATOM 1746 C C . LEU A 1 220 ? -72.064 -8.312 -16.224 1.00 43.44 220 LEU A C 1
ATOM 1748 O O . LEU A 1 220 ? -72.362 -7.161 -15.941 1.00 43.44 220 LEU A O 1
ATOM 1752 N N . ARG A 1 221 ? -72.831 -9.174 -16.921 1.00 39.53 221 ARG A N 1
ATOM 1753 C CA . ARG A 1 221 ? -74.290 -9.189 -17.195 1.00 39.53 221 ARG A CA 1
ATOM 1754 C C . ARG A 1 221 ? -74.846 -8.574 -18.491 1.00 39.53 221 ARG A C 1
ATOM 1756 O O . ARG A 1 221 ? -74.957 -7.368 -18.628 1.00 39.53 221 ARG A O 1
ATOM 1763 N N . CYS A 1 222 ? -75.288 -9.512 -19.345 1.00 46.06 222 CYS A N 1
ATOM 1764 C CA . CYS A 1 222 ? -76.644 -9.723 -19.893 1.00 46.06 222 CYS A CA 1
ATOM 1765 C C . CYS A 1 222 ? -77.433 -8.537 -20.464 1.00 46.06 222 CYS A C 1
ATOM 1767 O O . CYS A 1 222 ? -77.683 -7.596 -19.731 1.00 46.06 222 CYS A O 1
ATOM 1769 N N . LEU A 1 223 ? -78.000 -8.719 -21.667 1.00 37.56 223 LEU A N 1
ATOM 1770 C CA . LEU A 1 223 ? -79.400 -8.416 -22.040 1.00 37.56 223 LEU A CA 1
ATOM 1771 C C . LEU A 1 223 ? -79.759 -9.163 -23.366 1.00 37.56 223 LEU A C 1
ATOM 1773 O O . LEU A 1 223 ? -78.842 -9.666 -24.016 1.00 37.56 223 LEU A O 1
ATOM 1777 N N . PRO A 1 224 ? -81.058 -9.327 -23.707 1.00 57.12 224 PRO A N 1
ATOM 1778 C CA . PRO A 1 224 ? -81.601 -10.463 -24.459 1.00 57.12 224 PRO A CA 1
ATOM 1779 C C . PRO A 1 224 ? -82.172 -10.097 -25.849 1.00 57.12 224 PRO A C 1
ATOM 1781 O O . PRO A 1 224 ? -82.111 -8.940 -26.262 1.00 57.12 224 PRO A O 1
ATOM 1784 N N . VAL A 1 225 ? -82.841 -11.110 -26.428 1.00 52.38 225 VAL A N 1
ATOM 1785 C CA . VAL A 1 225 ? -83.704 -11.205 -27.631 1.00 52.38 225 VAL A CA 1
ATOM 1786 C C . VAL A 1 225 ? -83.006 -11.759 -28.866 1.00 52.38 225 VAL A C 1
ATOM 1788 O O . VAL A 1 225 ? -82.153 -11.064 -29.453 1.00 52.38 225 VAL A O 1
#

pLDDT: mean 78.32, std 21.48, range [30.58, 98.12]

Secondary structure (DSSP, 8-state):
--HHHHHHHHHHHHHHHHHHHHHHHHHHHHHHHHHHIIIII---THHHHHHHHHHHHHHHHHHHHHHTTSEE--TTS-TT-SSPPHHHHHHHHHHHHHTTTTTGGGGT-HHHHHHHHHHHHHHHHHHHHHHSS-EEPSSHHHHHHHHHHHHHHHHHHHHHHHHHHT-THHHHHHHHHHHHSHHHHHHHHHHHHHHHHHHHS-S----------PPPP--------

Organism: NCBI:txid2125989

Foldseek 3Di:
DFLLVVLLVLLVVLLCQLLQVFQPSNVVSLVVSVVCCVPPRADAPCLQVQLVVQLVVQQVLVLVCDVVVQKDADVVPPPPDSGDGNSSSSNSSSVSNSLLANCLLCLVVVVCQLQLQLQVVLVSVVVSVVSHRMDGDPPPVVSSNSSSVVRSVVSVVSNVSCVVGVVSPVNNVVVVVQCVDPVSVVVCCCVVCVSVVVVVVPDDDPDDDDDDDDDDDDDDDDDDD

Radius of gyration: 23.8 Å; Cα contacts (8 Å, |Δi|>4): 216; chains: 1; bounding box: 105×27×47 Å

Mean predicted aligned error: 11.35 Å

Sequence (225 aa):
MTKPLLSAILFQLFWFACVLGGNQVALVAFVIYLTLHWRLLMQSSNEFLLISLFIATGALVDGVLIARDVIGFGATESQFWVLPPLWLLCLWGGAGSLFSHALVWGQKWPWVLYLAGAATTPLSYLAGAKLTDVVIAEPLWQSYLILATVWLFMMIFGRGFAARRIGQNRLTRDAVASFENPQKKALIAPFSQAWFAYFLEERPPKRLLNFSIRPPLSTLRCLPV